Protein AF-A0A955AGE6-F1 (afdb_monomer_lite)

pLDDT: mean 92.18, std 11.05, range [33.81, 98.81]

Sequence (343 aa):
FISPRSPRAIYFNDDTYVGWVQGSSLMEISTNDPKLGAAFYTVRMSPSKPRFQRQLYNCLACHATTMTQGVPGHTVRSVMPKPDGTMDVQRKSYVTDHTSPLSERWGGWFVTGQQGDMDHLGNAFLRGNELATFVQNNRPDLRHELYTDDWLTPHSDIVALMVLEHQTQMQNTFTVANFSVRRRMYESEQATQRQDAVSKDELEYAIDQAAKKVVDYMLFVNEAPITSEVKSSTTFETDFTARGPTDSSGRSLRDFNLRDRLFEYPCSYLIYSPAFDSLEPRLRQAIYWQLWRVLAENVKSDEYAHLSSNSRRVILEILQTTKSGLPDYWNEDDNAKEGSQQK

Secondary structure (DSSP, 8-state):
--BTTBPEEEEE-SSEEEEEETT-SEEEEEEEETTTEEEEEEEE-SSSS-EEEEESSTTHHHHSSGGGTTSS----EE--B-TTS-B-TTS--EE--TTS-GGGS-TTS--BBB-TT---STTEEEETTEEEESS-SSBS-STTTS-GGGSS-S--BHHHHHHHHHHHHHHHHHHHHHHHHHHHHHHHHHHHHTT----HHHHHHHHHHHHHHHHHHHTTTTPPPP-S--B-SSSHHHHHHTTS---TTS--TT-B--SSSSBSS-S-GGGGSHHHHTS-HHHHHHHHHHHHHHHHS----GGGTTS-HHHHHHHHHHHHHH-TT--GGGS--GGGGSTTS--

Radius of gyration: 22.27 Å; chains: 1; bounding box: 68×52×60 Å

Structure (mmCIF, N/CA/C/O backbone):
data_AF-A0A955AGE6-F1
#
_entry.id   AF-A0A955AGE6-F1
#
loop_
_atom_site.group_PDB
_atom_site.id
_atom_site.type_symbol
_atom_site.label_atom_id
_atom_site.label_alt_id
_atom_site.label_comp_id
_atom_site.label_asym_id
_atom_site.label_entity_id
_atom_site.label_seq_id
_atom_site.pdbx_PDB_ins_code
_atom_site.Cartn_x
_atom_site.Cartn_y
_atom_site.Cartn_z
_atom_site.occupancy
_atom_site.B_iso_or_equiv
_atom_site.auth_seq_id
_atom_site.auth_comp_id
_atom_site.auth_asym_id
_atom_site.auth_atom_id
_atom_site.pdbx_PDB_model_num
ATOM 1 N N . PHE A 1 1 ? 21.235 12.475 -11.913 1.00 70.88 1 PHE A N 1
ATOM 2 C CA . PHE A 1 1 ? 19.969 12.939 -12.524 1.00 70.88 1 PHE A CA 1
ATOM 3 C C . PHE A 1 1 ? 19.138 11.698 -12.802 1.00 70.88 1 PHE A C 1
ATOM 5 O O . PHE A 1 1 ? 19.726 10.723 -13.251 1.00 70.88 1 PHE A O 1
ATOM 12 N N . ILE A 1 2 ? 17.842 11.695 -12.477 1.00 89.19 2 ILE A N 1
ATOM 13 C CA . ILE A 1 2 ? 16.984 10.519 -12.703 1.00 89.19 2 ILE A CA 1
ATOM 14 C C . ILE A 1 2 ? 16.707 10.414 -14.199 1.00 89.19 2 ILE A C 1
ATOM 16 O O . ILE A 1 2 ? 16.275 11.387 -14.806 1.00 89.19 2 ILE A O 1
ATOM 20 N N . SER A 1 3 ? 16.973 9.255 -14.790 1.00 90.31 3 SER A N 1
ATOM 21 C CA . SER A 1 3 ? 16.717 8.993 -16.209 1.00 90.31 3 SER A CA 1
ATOM 22 C C . SER A 1 3 ? 16.449 7.505 -16.426 1.00 90.31 3 SER A C 1
ATOM 24 O O . SER A 1 3 ? 16.768 6.713 -15.539 1.00 90.31 3 SER A O 1
ATOM 26 N N . PRO A 1 4 ? 15.961 7.084 -17.605 1.00 89.69 4 PRO A N 1
ATOM 27 C CA . PRO A 1 4 ? 15.785 5.667 -17.903 1.00 89.69 4 PRO A CA 1
ATOM 28 C C . PRO A 1 4 ? 17.068 4.850 -17.734 1.00 89.69 4 PRO A C 1
ATOM 30 O O . PRO A 1 4 ? 16.987 3.709 -17.318 1.00 89.69 4 PRO A O 1
ATOM 33 N N . ARG A 1 5 ? 18.248 5.438 -17.989 1.00 89.19 5 ARG A N 1
ATOM 34 C CA . ARG A 1 5 ? 19.559 4.772 -17.836 1.00 89.19 5 ARG A CA 1
ATOM 35 C C . ARG A 1 5 ? 20.101 4.764 -16.407 1.00 89.19 5 ARG A C 1
ATOM 37 O O . ARG A 1 5 ? 21.056 4.055 -16.125 1.00 89.19 5 ARG A O 1
ATOM 44 N N . SER A 1 6 ? 19.540 5.596 -15.537 1.00 91.06 6 SER A N 1
ATOM 45 C CA . SER A 1 6 ? 19.932 5.720 -14.134 1.00 91.06 6 SER A CA 1
ATOM 46 C C . SER A 1 6 ? 18.662 5.934 -13.303 1.00 91.06 6 SER A C 1
ATOM 48 O O . SER A 1 6 ? 18.391 7.054 -12.842 1.00 91.06 6 SER A O 1
ATOM 50 N N . PRO A 1 7 ? 17.794 4.904 -13.227 1.00 93.69 7 PRO A N 1
ATOM 51 C CA . PRO A 1 7 ? 16.527 5.013 -12.524 1.00 93.69 7 PRO A CA 1
ATOM 52 C C . PRO A 1 7 ? 16.741 5.171 -11.019 1.00 93.69 7 PRO A C 1
ATOM 54 O O . PRO A 1 7 ? 17.756 4.761 -10.449 1.00 93.69 7 PRO A O 1
ATOM 57 N N . ARG A 1 8 ? 15.742 5.753 -10.352 1.00 95.00 8 ARG A N 1
ATOM 58 C CA . ARG A 1 8 ? 15.664 5.704 -8.892 1.00 95.00 8 ARG A CA 1
ATOM 59 C C . ARG A 1 8 ? 15.268 4.287 -8.484 1.00 95.00 8 ARG A C 1
ATOM 61 O O . ARG A 1 8 ? 14.219 3.814 -8.906 1.00 95.00 8 ARG A O 1
ATOM 68 N N . ALA A 1 9 ? 16.063 3.653 -7.634 1.00 95.88 9 ALA A N 1
ATOM 69 C CA . ALA A 1 9 ? 15.649 2.443 -6.941 1.00 95.88 9 ALA A CA 1
ATOM 70 C C . ALA A 1 9 ? 14.921 2.782 -5.647 1.00 95.88 9 ALA A C 1
ATOM 72 O O . ALA A 1 9 ? 15.263 3.754 -4.966 1.00 95.88 9 ALA A O 1
ATOM 73 N N . ILE A 1 10 ? 13.928 1.957 -5.332 1.00 97.25 10 ILE A N 1
ATOM 74 C CA . ILE A 1 10 ? 13.160 2.013 -4.096 1.00 97.25 10 ILE A CA 1
ATOM 75 C C . ILE A 1 10 ? 13.247 0.634 -3.452 1.00 97.25 10 ILE A C 1
ATOM 77 O O . ILE A 1 10 ? 12.821 -0.358 -4.035 1.00 97.25 10 ILE A O 1
ATOM 81 N N . TYR A 1 11 ? 13.800 0.591 -2.247 1.00 97.31 11 TYR A N 1
ATOM 82 C CA . TYR A 1 11 ? 13.823 -0.591 -1.391 1.00 97.31 11 TYR A CA 1
ATOM 83 C C . TYR A 1 11 ? 12.892 -0.347 -0.213 1.00 97.31 11 TYR A C 1
ATOM 85 O O . TYR A 1 11 ? 12.830 0.776 0.286 1.00 97.31 11 TYR A O 1
ATOM 93 N N . PHE A 1 12 ? 12.171 -1.365 0.243 1.00 98.00 12 PHE A N 1
ATOM 94 C CA . PHE A 1 12 ? 11.223 -1.187 1.335 1.00 98.00 12 PHE A CA 1
ATOM 95 C C . PHE A 1 12 ? 11.074 -2.438 2.197 1.00 98.00 12 PHE A C 1
ATOM 97 O O . PHE A 1 12 ? 11.284 -3.568 1.750 1.00 98.00 12 PHE A O 1
ATOM 104 N N . ASN A 1 13 ? 10.702 -2.213 3.449 1.00 96.56 13 ASN A N 1
ATOM 105 C CA . ASN A 1 13 ? 10.095 -3.206 4.326 1.00 96.56 13 ASN A CA 1
ATOM 106 C C . ASN A 1 13 ? 8.692 -2.703 4.731 1.00 96.56 13 ASN A C 1
ATOM 108 O O . ASN A 1 13 ? 8.131 -1.837 4.061 1.00 96.56 13 ASN A O 1
ATOM 112 N N . ASP A 1 14 ? 8.127 -3.224 5.820 1.00 96.31 14 ASP A N 1
ATOM 113 C CA . ASP A 1 14 ? 6.748 -2.921 6.220 1.00 96.31 14 ASP A CA 1
ATOM 114 C C . ASP A 1 14 ? 6.500 -1.459 6.629 1.00 96.31 14 ASP A C 1
ATOM 116 O O . ASP A 1 14 ? 5.355 -1.004 6.603 1.00 96.31 14 ASP A O 1
ATOM 120 N N . ASP A 1 15 ? 7.537 -0.717 7.026 1.00 95.88 15 ASP A N 1
ATOM 121 C CA . ASP A 1 15 ? 7.394 0.636 7.574 1.00 95.88 15 ASP A CA 1
ATOM 122 C C . ASP A 1 15 ? 8.420 1.649 7.061 1.00 95.88 15 ASP A C 1
ATOM 124 O O . ASP A 1 15 ? 8.229 2.843 7.270 1.00 95.88 15 ASP A O 1
ATOM 128 N N . THR A 1 16 ? 9.468 1.214 6.372 1.00 97.62 16 THR A N 1
ATOM 129 C CA . THR A 1 16 ? 10.610 2.029 5.968 1.00 97.62 16 THR A CA 1
ATOM 130 C C . THR A 1 16 ? 10.896 1.838 4.487 1.00 97.62 16 THR A C 1
ATOM 132 O O . THR A 1 16 ? 10.951 0.721 3.973 1.00 97.62 16 THR A O 1
ATOM 135 N N . TYR A 1 17 ? 11.139 2.952 3.806 1.00 98.31 17 TYR A N 1
ATOM 136 C CA . TYR A 1 17 ? 11.396 3.029 2.377 1.00 98.31 17 TYR A CA 1
ATOM 137 C C . TYR A 1 17 ? 12.695 3.789 2.144 1.00 98.31 17 TYR A C 1
ATOM 139 O O . TYR A 1 17 ? 12.932 4.835 2.750 1.00 98.31 17 TYR A O 1
ATOM 147 N N . VAL A 1 18 ? 13.530 3.281 1.245 1.00 97.69 18 VAL A N 1
ATOM 148 C CA . VAL A 1 18 ? 14.824 3.858 0.887 1.00 97.69 18 VAL A CA 1
ATOM 149 C C . VAL A 1 18 ? 14.847 4.112 -0.611 1.00 97.69 18 VAL A C 1
ATOM 151 O O . VAL A 1 18 ? 14.806 3.180 -1.409 1.00 97.69 18 VAL A O 1
ATOM 154 N N . GLY A 1 19 ? 14.926 5.385 -0.984 1.00 96.12 19 GLY A N 1
ATOM 155 C CA . GLY A 1 19 ? 15.081 5.851 -2.354 1.00 96.12 19 GLY A CA 1
ATOM 156 C C . GLY A 1 19 ? 16.525 6.243 -2.643 1.00 96.12 19 GLY A C 1
ATOM 157 O O . GLY A 1 19 ? 17.139 7.011 -1.897 1.00 96.12 19 GLY A O 1
ATOM 158 N N . TRP A 1 20 ? 17.078 5.763 -3.753 1.00 95.06 20 TRP A N 1
ATOM 159 C CA . TRP A 1 20 ? 18.411 6.168 -4.193 1.00 95.06 20 TRP A CA 1
ATOM 160 C C . TRP A 1 20 ? 18.526 6.185 -5.713 1.00 95.06 20 TRP A C 1
ATOM 162 O O . TRP A 1 20 ? 17.927 5.377 -6.414 1.00 95.06 20 TRP A O 1
ATOM 172 N N . VAL A 1 21 ? 19.305 7.134 -6.220 1.00 92.31 21 VAL A N 1
ATOM 173 C CA . VAL A 1 21 ? 19.621 7.270 -7.643 1.00 92.31 21 VAL A CA 1
ATOM 174 C C . VAL A 1 21 ? 21.110 7.035 -7.786 1.00 92.31 21 VAL A C 1
ATOM 176 O O . VAL A 1 21 ? 21.895 7.665 -7.076 1.00 92.31 21 VAL A O 1
ATOM 179 N N . GLN A 1 22 ? 21.498 6.164 -8.707 1.00 88.12 22 GLN A N 1
ATOM 180 C CA . GLN A 1 22 ? 22.899 5.846 -8.956 1.00 88.12 22 GLN A CA 1
ATOM 181 C C . GLN A 1 22 ? 23.730 7.124 -9.187 1.00 88.12 22 GLN A C 1
ATOM 183 O O . GLN A 1 22 ? 23.315 8.076 -9.856 1.00 88.12 22 GLN A O 1
ATOM 188 N N . GLY A 1 23 ? 24.900 7.177 -8.545 1.00 86.50 23 GLY A N 1
ATOM 189 C CA . GLY A 1 23 ? 25.793 8.341 -8.558 1.00 86.50 23 GLY A CA 1
ATOM 190 C C . GLY A 1 23 ? 25.325 9.536 -7.712 1.00 86.50 23 GLY A C 1
ATOM 191 O O . GLY A 1 23 ? 26.046 10.529 -7.611 1.00 86.50 23 GLY A O 1
ATOM 192 N N . SER A 1 24 ? 24.149 9.476 -7.077 1.00 90.25 24 SER A N 1
ATOM 193 C CA . SER A 1 24 ? 23.693 10.512 -6.145 1.00 90.25 24 SER A CA 1
ATOM 194 C C . SER A 1 24 ? 24.445 10.428 -4.818 1.00 90.25 24 SER A C 1
ATOM 196 O O . SER A 1 24 ? 24.527 9.369 -4.196 1.00 90.25 24 SER A O 1
ATOM 198 N N . SER A 1 25 ? 24.908 11.579 -4.325 1.00 91.06 25 SER A N 1
ATOM 199 C CA . SER A 1 25 ? 25.423 11.735 -2.958 1.00 91.06 25 SER A CA 1
ATOM 200 C C . SER A 1 25 ? 24.316 11.851 -1.904 1.00 91.06 25 SER A C 1
ATOM 202 O O . SER A 1 25 ? 24.612 11.986 -0.716 1.00 91.06 25 SER A O 1
ATOM 204 N N . LEU A 1 26 ? 23.051 11.823 -2.327 1.00 92.69 26 LEU A N 1
ATOM 205 C CA . LEU A 1 26 ? 21.866 11.919 -1.487 1.00 92.69 26 LEU A CA 1
ATOM 206 C C . LEU A 1 26 ? 21.049 10.630 -1.596 1.00 92.69 26 LEU A C 1
ATOM 208 O O . LEU A 1 26 ? 20.683 10.220 -2.699 1.00 92.69 26 LEU A O 1
ATOM 212 N N . MET A 1 27 ? 20.738 10.046 -0.446 1.00 94.56 27 MET A N 1
ATOM 213 C CA . MET A 1 27 ? 19.746 8.988 -0.282 1.00 94.56 27 MET A CA 1
ATOM 214 C C . MET A 1 27 ? 18.525 9.558 0.440 1.00 94.56 27 MET A C 1
ATOM 216 O O . MET A 1 27 ? 18.657 10.397 1.336 1.00 94.56 27 MET A O 1
ATOM 220 N N . GLU A 1 28 ? 17.345 9.115 0.033 1.00 95.56 28 GLU A N 1
ATOM 221 C CA . GLU A 1 28 ? 16.049 9.510 0.577 1.00 95.56 28 GLU A CA 1
ATOM 222 C C . GLU A 1 28 ? 15.519 8.357 1.428 1.00 95.56 28 GLU A C 1
ATOM 224 O O . GLU A 1 28 ? 15.601 7.202 1.022 1.00 95.56 28 GLU A O 1
ATOM 229 N N . ILE A 1 29 ? 15.004 8.653 2.616 1.00 97.19 29 ILE A N 1
ATOM 230 C CA . ILE A 1 29 ? 14.409 7.653 3.502 1.00 97.19 29 ILE A CA 1
ATOM 231 C C . ILE A 1 29 ? 13.051 8.180 3.947 1.00 97.19 29 ILE A C 1
ATOM 233 O O . ILE A 1 29 ? 12.945 9.337 4.357 1.00 97.19 29 ILE A O 1
ATOM 237 N N . SER A 1 30 ? 12.020 7.347 3.897 1.00 97.31 30 SER A N 1
ATOM 238 C CA . SER A 1 30 ? 10.750 7.630 4.559 1.00 97.31 30 SER A CA 1
ATOM 239 C C . SER A 1 30 ? 10.370 6.493 5.489 1.00 97.31 30 SER A C 1
ATOM 241 O O . SER A 1 30 ? 10.685 5.336 5.225 1.00 97.31 30 SER A O 1
ATOM 243 N N . THR A 1 31 ? 9.718 6.828 6.594 1.00 96.94 31 THR A N 1
ATOM 244 C CA . THR A 1 31 ? 9.215 5.856 7.563 1.00 96.94 31 THR A CA 1
ATOM 245 C C . THR A 1 31 ? 7.764 6.161 7.893 1.00 96.94 31 THR A C 1
ATOM 247 O O . THR A 1 31 ? 7.385 7.328 8.001 1.00 96.94 31 THR A O 1
ATOM 250 N N . ASN A 1 32 ? 6.951 5.136 8.099 1.00 96.56 32 ASN A N 1
ATOM 251 C CA . ASN A 1 32 ? 5.594 5.277 8.599 1.00 96.56 32 ASN A CA 1
ATOM 252 C C . ASN A 1 32 ? 5.617 5.450 10.125 1.00 96.56 32 ASN A C 1
ATOM 254 O O . ASN A 1 32 ? 5.698 4.480 10.876 1.00 96.56 32 ASN A O 1
ATOM 258 N N . ASP A 1 33 ? 5.582 6.699 10.583 1.00 95.00 33 ASP A N 1
ATOM 259 C CA . ASP A 1 33 ? 5.569 7.043 12.000 1.00 95.00 33 ASP A CA 1
ATOM 260 C C . ASP A 1 33 ? 4.134 6.961 12.563 1.00 95.00 33 ASP A C 1
ATOM 262 O O . ASP A 1 33 ? 3.223 7.607 12.031 1.00 95.00 33 ASP A O 1
ATOM 266 N N . PRO A 1 34 ? 3.909 6.246 13.681 1.00 90.50 34 PRO A N 1
ATOM 267 C CA . PRO A 1 34 ? 2.560 6.032 14.207 1.00 90.50 34 PRO A CA 1
ATOM 268 C C . PRO A 1 34 ? 1.814 7.303 14.656 1.00 90.50 34 PRO A C 1
ATOM 270 O O . PRO A 1 34 ? 0.590 7.293 14.803 1.00 90.50 34 PRO A O 1
ATOM 273 N N . LYS A 1 35 ? 2.525 8.410 14.904 1.00 89.88 35 LYS A N 1
ATOM 274 C CA . LYS A 1 35 ? 1.946 9.684 15.364 1.00 89.88 35 LYS A CA 1
ATOM 275 C C . LYS A 1 35 ? 1.913 10.757 14.288 1.00 89.88 35 LYS A C 1
ATOM 277 O O . LYS A 1 35 ? 1.074 11.657 14.392 1.00 89.88 35 LYS A O 1
ATOM 282 N N . LEU A 1 36 ? 2.843 10.710 13.337 1.00 92.88 36 LEU A N 1
ATOM 283 C CA . LEU A 1 36 ? 3.076 11.759 12.344 1.00 92.88 36 LEU A CA 1
ATOM 284 C C . LEU A 1 36 ? 2.622 11.375 10.930 1.00 92.88 36 LEU A C 1
ATOM 286 O O . LEU A 1 36 ? 2.568 12.260 10.076 1.00 92.88 36 LEU A O 1
ATOM 290 N N . GLY A 1 37 ? 2.304 10.102 10.682 1.00 95.06 37 GLY A N 1
ATOM 291 C CA . GLY A 1 37 ? 2.159 9.573 9.328 1.00 95.06 37 GLY A CA 1
ATOM 292 C C . GLY A 1 37 ? 3.530 9.362 8.691 1.00 95.06 37 GLY A C 1
ATOM 293 O O . GLY A 1 37 ? 4.478 8.959 9.362 1.00 95.06 37 GLY A O 1
ATOM 294 N N . ALA A 1 38 ? 3.686 9.669 7.406 1.00 96.62 38 ALA A N 1
ATOM 295 C CA . ALA A 1 38 ? 4.994 9.561 6.764 1.00 96.62 38 ALA A CA 1
ATOM 296 C C . ALA A 1 38 ? 5.991 10.606 7.311 1.00 96.62 38 ALA A C 1
ATOM 298 O O . ALA A 1 38 ? 5.778 11.820 7.220 1.00 96.62 38 ALA A O 1
ATOM 299 N N . ALA A 1 39 ? 7.119 10.134 7.842 1.00 96.69 39 ALA A N 1
ATOM 300 C CA . ALA A 1 39 ? 8.259 10.942 8.258 1.00 96.69 39 ALA A CA 1
ATOM 301 C C . ALA A 1 39 ? 9.405 10.795 7.250 1.00 96.69 39 ALA A C 1
ATOM 303 O O . ALA A 1 39 ? 9.766 9.688 6.865 1.00 96.69 39 ALA A O 1
ATOM 304 N N . PHE A 1 40 ? 9.994 11.918 6.835 1.00 97.25 40 PHE A N 1
ATOM 305 C CA . PHE A 1 40 ? 10.990 11.951 5.764 1.00 97.25 40 PHE A CA 1
ATOM 306 C C . PHE A 1 40 ? 12.370 12.339 6.275 1.00 97.25 40 PHE A C 1
ATOM 308 O O . PHE A 1 40 ? 12.530 13.242 7.103 1.00 97.25 40 PHE A O 1
ATOM 315 N N . TYR A 1 41 ? 13.382 11.692 5.718 1.00 96.69 41 TYR A N 1
ATOM 316 C CA . TYR A 1 41 ? 14.779 11.863 6.057 1.00 96.69 41 TYR A CA 1
ATOM 317 C C . TYR A 1 41 ? 15.633 11.822 4.794 1.00 96.69 41 TYR A C 1
ATOM 319 O O . TYR A 1 41 ? 15.266 11.266 3.762 1.00 96.69 41 TYR A O 1
ATOM 327 N N . THR A 1 42 ? 16.814 12.415 4.883 1.00 96.12 42 THR A N 1
ATOM 328 C CA . THR A 1 42 ? 17.838 12.315 3.847 1.00 96.12 42 THR A CA 1
ATOM 329 C C . THR A 1 42 ? 19.167 11.946 4.465 1.00 96.12 42 THR A C 1
ATOM 331 O O . THR A 1 42 ? 19.508 12.462 5.534 1.00 96.12 42 THR A O 1
ATOM 334 N N . VAL A 1 43 ? 19.956 11.160 3.743 1.00 95.44 43 VAL A N 1
ATOM 335 C CA . VAL A 1 43 ? 21.347 10.867 4.082 1.00 95.44 43 VAL A CA 1
ATOM 336 C C . VAL A 1 43 ? 22.243 11.459 3.008 1.00 95.44 43 VAL A C 1
ATOM 338 O O . VAL A 1 43 ? 22.205 11.042 1.853 1.00 95.44 43 VAL A O 1
ATOM 341 N N . ARG A 1 44 ? 23.056 12.452 3.381 1.00 93.62 44 ARG A N 1
ATOM 342 C CA . ARG A 1 44 ? 24.130 12.954 2.511 1.00 93.62 44 ARG A CA 1
ATOM 343 C C . ARG A 1 44 ? 25.382 12.125 2.755 1.00 93.62 44 ARG A C 1
ATOM 345 O O . ARG A 1 44 ? 25.895 12.150 3.867 1.00 93.62 44 ARG A O 1
ATOM 352 N N . MET A 1 45 ? 25.847 11.407 1.738 1.00 87.75 45 MET A N 1
ATOM 353 C CA . MET A 1 45 ? 26.944 10.430 1.815 1.00 87.75 45 MET A CA 1
ATOM 354 C C . MET A 1 45 ? 28.312 10.995 1.401 1.00 87.75 45 MET A C 1
ATOM 356 O O . MET A 1 45 ? 29.327 10.344 1.608 1.00 87.75 45 MET A O 1
ATOM 360 N N . SER A 1 46 ? 28.346 12.178 0.783 1.00 82.75 46 SER A N 1
ATOM 361 C CA . SER A 1 46 ? 29.559 12.826 0.265 1.00 82.75 46 SER A CA 1
ATOM 362 C C . SER A 1 46 ? 29.437 14.355 0.386 1.00 82.75 46 SER A C 1
ATOM 364 O O . SER A 1 46 ? 28.308 14.867 0.371 1.00 82.75 46 SER A O 1
ATOM 366 N N . PRO A 1 47 ? 30.552 15.107 0.531 1.00 80.19 47 PRO A N 1
ATOM 367 C CA . PRO A 1 47 ? 31.960 14.662 0.530 1.00 80.19 47 PRO A CA 1
ATOM 368 C C . PRO A 1 47 ? 32.499 14.211 1.898 1.00 80.19 47 PRO A C 1
ATOM 370 O O . PRO A 1 47 ? 33.671 13.871 2.017 1.00 80.19 47 PRO A O 1
ATOM 373 N N . SER A 1 48 ? 31.675 14.238 2.944 1.00 78.88 48 SER A N 1
ATOM 374 C CA . SER A 1 48 ? 32.052 13.873 4.313 1.00 78.88 48 SER A CA 1
ATOM 375 C C . SER A 1 48 ? 31.274 12.646 4.803 1.00 78.88 48 SER A C 1
ATOM 377 O O . SER A 1 48 ? 30.559 12.009 4.032 1.00 78.88 48 SER A O 1
ATOM 379 N N . LYS A 1 49 ? 31.430 12.287 6.087 1.00 88.88 49 LYS A N 1
ATOM 380 C CA . LYS A 1 49 ? 30.725 11.149 6.700 1.00 88.88 49 LYS A CA 1
ATOM 381 C C . LYS A 1 49 ? 29.203 11.239 6.470 1.00 88.88 49 LYS A C 1
ATOM 383 O O . LYS A 1 49 ? 28.672 12.353 6.518 1.00 88.88 49 LYS A O 1
ATOM 388 N N . PRO A 1 50 ? 28.503 10.096 6.304 1.00 91.50 50 PRO A N 1
ATOM 389 C CA . PRO A 1 50 ? 27.057 10.072 6.125 1.00 91.50 50 PRO A CA 1
ATOM 390 C C . PRO A 1 50 ? 26.332 10.912 7.180 1.00 91.50 50 PRO A C 1
ATOM 392 O O . PRO A 1 50 ? 26.449 10.654 8.379 1.00 91.50 50 PRO A O 1
ATOM 395 N N . ARG A 1 51 ? 25.593 11.934 6.737 1.00 93.19 51 ARG A N 1
ATOM 396 C CA . ARG A 1 51 ? 24.824 12.819 7.618 1.00 93.19 51 ARG A CA 1
ATOM 397 C C . ARG A 1 51 ? 23.337 12.596 7.425 1.00 93.19 51 ARG A C 1
ATOM 399 O O . ARG A 1 51 ? 22.781 12.966 6.389 1.00 93.19 51 ARG A O 1
ATOM 406 N N . PHE A 1 52 ? 22.716 12.044 8.456 1.00 94.56 52 PHE A N 1
ATOM 407 C CA . PHE A 1 52 ? 21.278 11.839 8.539 1.00 94.56 52 PHE A CA 1
ATOM 408 C C . PHE A 1 52 ? 20.574 13.141 8.939 1.00 94.56 52 PHE A C 1
ATOM 410 O O . PHE A 1 52 ? 21.013 13.837 9.856 1.00 94.56 52 PHE A O 1
ATOM 417 N N . GLN A 1 53 ? 19.495 13.497 8.246 1.00 95.25 53 GLN A N 1
ATOM 418 C CA . GLN A 1 53 ? 18.733 14.714 8.518 1.00 95.25 53 GLN A CA 1
ATOM 419 C C . GLN A 1 53 ? 17.244 14.483 8.281 1.00 95.25 53 GLN A C 1
ATOM 421 O O . GLN A 1 53 ? 16.852 14.084 7.187 1.00 95.25 53 GLN A O 1
ATOM 426 N N . ARG A 1 54 ? 16.415 14.803 9.281 1.00 95.44 54 ARG A N 1
ATOM 427 C CA . ARG A 1 54 ? 14.957 14.841 9.130 1.00 95.44 54 ARG A CA 1
ATOM 428 C C . ARG A 1 54 ? 14.544 16.037 8.276 1.00 95.44 54 ARG A C 1
ATOM 430 O O . ARG A 1 54 ? 14.990 17.160 8.515 1.00 95.44 54 ARG A O 1
ATOM 437 N N . GLN A 1 55 ? 13.679 15.793 7.303 1.00 95.06 55 GLN A N 1
ATOM 438 C CA . GLN A 1 55 ? 13.107 16.805 6.427 1.00 95.06 55 GLN A CA 1
ATOM 439 C C . GLN A 1 55 ? 11.724 17.200 6.946 1.00 95.06 55 GLN A C 1
ATOM 441 O O . GLN A 1 55 ? 10.827 16.368 7.035 1.00 95.06 55 GLN A O 1
ATOM 446 N N . LEU A 1 56 ? 11.558 18.476 7.302 1.00 90.88 56 LEU A N 1
ATOM 447 C CA . LEU A 1 56 ? 10.320 18.984 7.911 1.00 90.88 56 LEU A CA 1
ATOM 448 C C . LEU A 1 56 ? 9.401 19.720 6.928 1.00 90.88 56 LEU A C 1
ATOM 450 O O . LEU A 1 56 ? 8.229 19.892 7.227 1.00 90.88 56 LEU A O 1
ATOM 454 N N . TYR A 1 57 ? 9.920 20.151 5.773 1.00 87.75 57 TYR A N 1
ATOM 455 C CA . TYR A 1 57 ? 9.173 20.997 4.831 1.00 87.75 57 TYR A CA 1
ATOM 456 C C . TYR A 1 57 ? 9.320 20.529 3.381 1.00 87.75 57 TYR A C 1
ATOM 458 O O . TYR A 1 57 ? 8.323 20.259 2.720 1.00 87.75 57 TYR A O 1
ATOM 466 N N . ASN A 1 58 ? 10.558 20.360 2.900 1.00 89.19 58 ASN A N 1
ATOM 467 C CA . ASN A 1 58 ? 10.837 20.081 1.485 1.00 89.19 58 ASN A CA 1
ATOM 468 C C . ASN A 1 58 ? 10.116 18.834 0.954 1.00 89.19 58 ASN A C 1
ATOM 470 O O . ASN A 1 58 ? 9.528 18.880 -0.120 1.00 89.19 58 ASN A O 1
ATOM 474 N N . CYS A 1 59 ? 10.129 17.734 1.710 1.00 92.31 59 CYS A N 1
ATOM 475 C CA . CYS A 1 59 ? 9.442 16.508 1.303 1.00 92.31 59 CYS A CA 1
ATOM 476 C C . CYS A 1 59 ? 7.917 16.655 1.399 1.00 92.31 59 CYS A C 1
ATOM 478 O O . CYS A 1 59 ? 7.196 16.203 0.512 1.00 92.31 59 CYS A O 1
ATOM 480 N N . LEU A 1 60 ? 7.415 17.348 2.427 1.00 92.44 60 LEU A N 1
ATOM 481 C CA . LEU A 1 60 ? 5.977 17.537 2.632 1.00 92.44 60 LEU A CA 1
ATOM 482 C C . LEU A 1 60 ? 5.321 18.389 1.540 1.00 92.44 60 LEU A C 1
ATOM 484 O O . LEU A 1 60 ? 4.136 18.210 1.287 1.00 92.44 60 LEU A O 1
ATOM 488 N N . ALA A 1 61 ? 6.080 19.231 0.832 1.00 91.38 61 ALA A N 1
ATOM 489 C CA . ALA A 1 61 ? 5.564 19.978 -0.317 1.00 91.38 61 ALA A CA 1
ATOM 490 C C . ALA A 1 61 ? 4.932 19.069 -1.392 1.00 91.38 61 ALA A C 1
ATOM 492 O O . ALA A 1 61 ? 3.976 19.473 -2.049 1.00 91.38 61 ALA A O 1
ATOM 493 N N . CYS A 1 62 ? 5.429 17.835 -1.537 1.00 90.56 62 CYS A N 1
ATOM 494 C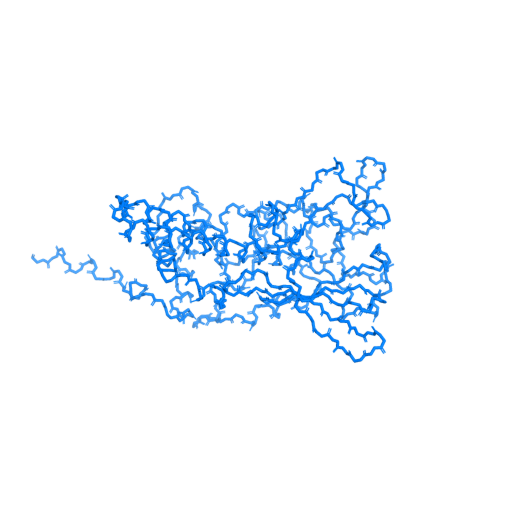 CA . CYS A 1 62 ? 4.878 16.835 -2.457 1.00 90.56 62 CYS A CA 1
ATOM 495 C C . CYS A 1 62 ? 4.154 15.683 -1.737 1.00 90.56 62 CYS A C 1
ATOM 497 O O . CYS A 1 62 ? 3.272 15.058 -2.325 1.00 90.56 62 CYS A O 1
ATOM 499 N N . HIS A 1 63 ? 4.499 15.416 -0.474 1.00 94.88 63 HIS A N 1
ATOM 500 C CA . HIS A 1 63 ? 3.998 14.277 0.307 1.00 94.88 63 HIS A CA 1
ATOM 501 C C . HIS A 1 63 ? 2.897 14.611 1.326 1.00 94.88 63 HIS A C 1
ATOM 503 O O . HIS A 1 63 ? 2.461 13.727 2.055 1.00 94.88 63 HIS A O 1
ATOM 509 N N . ALA A 1 64 ? 2.443 15.861 1.401 1.00 94.44 64 ALA A N 1
ATOM 510 C CA . ALA A 1 64 ? 1.256 16.267 2.155 1.00 94.44 64 ALA A CA 1
ATOM 511 C C . ALA A 1 64 ? 0.282 16.996 1.220 1.00 94.44 64 ALA A C 1
ATOM 513 O O . ALA A 1 64 ? 0.011 18.187 1.362 1.00 94.44 64 ALA A O 1
ATOM 514 N N . THR A 1 65 ? -0.186 16.282 0.196 1.00 93.25 65 THR A N 1
ATOM 515 C CA . THR A 1 65 ? -1.007 16.831 -0.893 1.00 93.25 65 THR A CA 1
ATOM 516 C C . THR A 1 65 ? -2.311 16.049 -1.023 1.00 93.25 65 THR A C 1
ATOM 518 O O . THR A 1 65 ? -2.565 15.100 -0.283 1.00 93.25 65 THR A O 1
ATOM 521 N N . THR A 1 66 ? -3.158 16.404 -1.988 1.00 90.94 66 THR A N 1
ATOM 522 C CA . THR A 1 66 ? -4.364 15.620 -2.298 1.00 90.94 66 THR A CA 1
ATOM 523 C C . THR A 1 66 ? -4.045 14.179 -2.711 1.00 90.94 66 THR A C 1
ATOM 525 O O . THR A 1 66 ? -4.853 13.295 -2.451 1.00 90.94 66 THR A O 1
ATOM 528 N N . MET A 1 67 ? -2.853 13.914 -3.266 1.00 90.31 67 MET A N 1
ATOM 529 C CA . MET A 1 67 ? -2.394 12.559 -3.616 1.00 90.31 67 MET A CA 1
ATOM 530 C C . MET A 1 67 ? -2.194 11.656 -2.392 1.00 90.31 67 MET A C 1
ATOM 532 O O . MET A 1 67 ? -2.191 10.438 -2.522 1.00 90.31 67 MET A O 1
ATOM 536 N N . THR A 1 68 ? -2.028 12.251 -1.211 1.00 93.56 68 THR A N 1
ATOM 537 C CA . THR A 1 68 ? -1.906 11.563 0.079 1.00 93.56 68 THR A CA 1
ATOM 538 C C . THR A 1 68 ? -3.077 11.910 0.994 1.00 93.56 68 THR A C 1
ATOM 540 O O . THR A 1 68 ? -2.938 11.922 2.213 1.00 93.56 68 THR A O 1
ATOM 543 N N . GLN A 1 69 ? -4.238 12.244 0.414 1.00 92.62 69 GLN A N 1
ATOM 544 C CA . GLN A 1 69 ? -5.471 12.561 1.148 1.00 92.62 69 GLN A CA 1
ATOM 545 C C . GLN A 1 69 ? -5.319 13.744 2.132 1.00 92.62 69 GLN A C 1
ATOM 547 O O . GLN A 1 69 ? -6.067 13.872 3.098 1.00 92.62 69 GLN A O 1
ATOM 552 N N . GLY A 1 70 ? -4.349 14.631 1.888 1.00 93.06 70 GLY A N 1
ATOM 553 C CA . GLY A 1 70 ? -4.086 15.815 2.707 1.00 93.06 70 GLY A CA 1
ATOM 554 C C . GLY A 1 70 ? -3.287 15.557 3.987 1.00 93.06 70 GLY A C 1
ATOM 555 O O . GLY A 1 70 ? -3.163 16.469 4.802 1.00 93.06 70 GLY A O 1
ATOM 556 N N . VAL A 1 71 ? -2.726 14.357 4.174 1.00 95.44 71 VAL A N 1
ATOM 557 C CA . VAL A 1 71 ? -1.837 14.034 5.304 1.00 95.44 71 VAL A CA 1
ATOM 558 C C . VAL A 1 71 ? -0.410 13.742 4.827 1.00 95.44 71 VAL A C 1
ATOM 560 O O . VAL A 1 71 ? -0.227 13.411 3.653 1.00 95.44 71 VAL A O 1
ATOM 563 N N . PRO A 1 72 ? 0.615 13.851 5.697 1.00 96.75 72 PRO A N 1
ATOM 564 C CA . PRO A 1 72 ? 1.945 13.323 5.403 1.00 96.75 72 PRO A CA 1
ATOM 565 C C . PRO A 1 72 ? 1.857 11.831 5.064 1.00 96.75 72 PRO A C 1
ATOM 567 O O . PRO A 1 72 ? 1.546 11.016 5.931 1.00 96.75 72 PRO A O 1
ATOM 570 N N . GLY A 1 73 ? 2.109 11.478 3.805 1.00 96.62 73 GLY A N 1
ATOM 571 C CA . GLY A 1 73 ? 1.854 10.134 3.300 1.00 96.62 73 GLY A CA 1
ATOM 572 C C . GLY A 1 73 ? 2.810 9.670 2.208 1.00 96.62 73 GLY A C 1
ATOM 573 O O . GLY A 1 73 ? 3.602 10.430 1.636 1.00 96.62 73 GLY A O 1
ATOM 574 N N . HIS A 1 74 ? 2.717 8.381 1.911 1.00 96.12 74 HIS A N 1
ATOM 575 C CA . HIS A 1 74 ? 3.451 7.736 0.830 1.00 96.12 74 HIS A CA 1
ATOM 576 C C . HIS A 1 74 ? 2.596 7.703 -0.438 1.00 96.12 74 HIS A C 1
ATOM 578 O O . HIS A 1 74 ? 1.370 7.705 -0.378 1.00 96.12 74 HIS A O 1
ATOM 584 N N . THR A 1 75 ? 3.225 7.688 -1.608 1.00 94.44 75 THR A N 1
ATOM 585 C CA . THR A 1 75 ? 2.495 7.586 -2.874 1.00 94.44 75 THR A CA 1
ATOM 586 C C . THR A 1 75 ? 3.279 6.739 -3.859 1.00 94.44 75 THR A C 1
ATOM 588 O O . THR A 1 75 ? 4.485 6.929 -4.029 1.00 94.44 75 THR A O 1
ATOM 591 N N . VAL A 1 76 ? 2.578 5.814 -4.506 1.00 96.75 76 VAL A N 1
ATOM 592 C CA . VAL A 1 76 ? 3.027 5.155 -5.728 1.00 96.75 76 VAL A CA 1
ATOM 593 C C . VAL A 1 76 ? 2.221 5.775 -6.854 1.00 96.75 76 VAL A C 1
ATOM 595 O O . VAL A 1 76 ? 0.990 5.755 -6.840 1.00 96.75 76 VAL A O 1
ATOM 598 N N . ARG A 1 77 ? 2.919 6.415 -7.790 1.00 95.19 77 ARG A N 1
ATOM 599 C CA . ARG A 1 77 ? 2.283 7.133 -8.889 1.00 95.19 77 ARG A CA 1
ATOM 600 C C . ARG A 1 77 ? 2.649 6.483 -10.209 1.00 95.19 77 ARG A C 1
ATOM 602 O O . ARG A 1 77 ? 3.830 6.323 -10.511 1.00 95.19 77 ARG A O 1
ATOM 609 N N . SER A 1 78 ? 1.629 6.174 -10.994 1.00 96.62 78 SER A N 1
ATOM 610 C CA . SER A 1 78 ? 1.731 5.727 -12.376 1.00 96.62 78 SER A CA 1
ATOM 611 C C . SER A 1 78 ? 1.497 6.921 -13.298 1.00 96.62 78 SER A C 1
ATOM 613 O O . SER A 1 78 ? 0.488 7.627 -13.199 1.00 96.62 78 SER A O 1
ATOM 615 N N . VAL A 1 79 ? 2.472 7.218 -14.150 1.00 94.75 79 VAL A N 1
ATOM 616 C CA . VAL A 1 79 ? 2.508 8.414 -14.999 1.00 94.75 79 VAL A CA 1
ATOM 617 C C . VAL A 1 79 ? 2.716 8.048 -16.463 1.00 94.75 79 VAL A C 1
ATOM 619 O O . VAL A 1 79 ? 3.004 6.908 -16.795 1.00 94.75 79 VAL A O 1
ATOM 622 N N . MET A 1 80 ? 2.629 9.035 -17.352 1.00 93.31 80 MET A N 1
ATOM 623 C CA . MET A 1 80 ? 2.999 8.873 -18.758 1.00 93.31 80 MET A CA 1
ATOM 624 C C . MET A 1 80 ? 4.403 9.461 -18.976 1.00 93.31 80 MET A C 1
ATOM 626 O O . MET A 1 80 ? 4.526 10.683 -19.137 1.00 93.31 80 MET A O 1
ATOM 630 N N . PRO A 1 81 ? 5.479 8.652 -18.906 1.00 93.38 81 PRO A N 1
ATOM 631 C CA . PRO A 1 81 ? 6.837 9.164 -19.019 1.00 93.38 81 PRO A CA 1
ATOM 632 C C . PRO A 1 81 ? 7.205 9.435 -20.485 1.00 93.38 81 PRO A C 1
ATOM 634 O O . PRO A 1 81 ? 6.873 8.673 -21.393 1.00 93.38 81 PRO A O 1
ATOM 637 N N . LYS A 1 82 ? 7.938 10.517 -20.723 1.00 92.69 82 LYS A N 1
ATOM 638 C CA . LYS A 1 82 ? 8.615 10.813 -21.989 1.00 92.69 82 LYS A CA 1
ATOM 639 C C . LYS A 1 82 ? 9.894 9.970 -22.110 1.00 92.69 82 LYS A C 1
ATOM 641 O O . LYS A 1 82 ? 10.377 9.464 -21.097 1.00 92.69 82 LYS A O 1
ATOM 646 N N . PRO A 1 83 ? 10.494 9.846 -23.309 1.00 91.12 83 PRO A N 1
ATOM 647 C CA . PRO A 1 83 ? 11.702 9.035 -23.510 1.00 91.12 83 PRO A CA 1
ATOM 648 C C . PRO A 1 83 ? 12.921 9.442 -22.666 1.00 91.12 83 PRO A C 1
ATOM 650 O O . PRO A 1 83 ? 13.846 8.651 -22.517 1.00 91.12 83 PRO A O 1
ATOM 653 N N . ASP A 1 84 ? 12.947 10.660 -22.121 1.00 90.38 84 ASP A N 1
ATOM 654 C CA . ASP A 1 84 ? 13.992 11.141 -21.208 1.00 90.38 84 ASP A CA 1
ATOM 655 C C . ASP A 1 84 ? 13.717 10.808 -19.726 1.00 90.38 84 ASP A C 1
ATOM 657 O O . ASP A 1 84 ? 14.532 11.126 -18.859 1.00 90.38 84 ASP A O 1
ATOM 661 N N . GLY A 1 85 ? 12.592 10.148 -19.428 1.00 89.06 85 GLY A N 1
ATOM 662 C CA . GLY A 1 85 ? 12.130 9.807 -18.081 1.00 89.06 85 GLY A CA 1
ATOM 663 C C . GLY A 1 85 ? 11.341 10.916 -17.383 1.00 89.06 85 GLY A C 1
ATOM 664 O O . GLY A 1 85 ? 10.860 10.705 -16.270 1.00 89.06 85 GLY A O 1
ATOM 665 N N . THR A 1 86 ? 11.177 12.089 -18.002 1.00 91.25 86 THR A N 1
ATOM 666 C CA . THR A 1 86 ? 10.333 13.152 -17.444 1.00 91.25 86 THR A CA 1
ATOM 667 C C . THR A 1 86 ? 8.856 12.828 -17.627 1.00 91.25 86 THR A C 1
ATOM 669 O O . THR A 1 86 ? 8.457 12.129 -18.553 1.00 91.25 86 THR A O 1
ATOM 672 N N . MET A 1 87 ? 8.008 13.336 -16.739 1.00 90.69 87 MET A N 1
ATOM 673 C CA . MET A 1 87 ? 6.565 13.134 -16.841 1.00 90.69 87 MET A CA 1
ATOM 674 C C . MET A 1 87 ? 5.933 14.130 -17.819 1.00 90.69 87 MET A C 1
ATOM 676 O O . MET A 1 87 ? 6.235 15.326 -17.786 1.00 90.69 87 MET A O 1
ATOM 680 N N . ASP A 1 88 ? 4.982 13.668 -18.631 1.00 88.94 88 ASP A N 1
ATOM 681 C CA . ASP A 1 88 ? 4.048 14.561 -19.315 1.00 88.94 88 ASP A CA 1
ATOM 682 C C . ASP A 1 88 ? 2.945 15.038 -18.353 1.00 88.94 88 ASP A C 1
ATOM 684 O O . ASP A 1 88 ? 1.993 14.318 -18.055 1.00 88.94 88 ASP A O 1
ATOM 688 N N . VAL A 1 89 ? 3.089 16.268 -17.850 1.00 87.50 89 VAL A N 1
ATOM 689 C CA . VAL A 1 89 ? 2.172 16.883 -16.872 1.00 87.50 89 VAL A CA 1
ATOM 690 C C . VAL A 1 89 ? 0.758 17.126 -17.410 1.00 87.50 89 VAL A C 1
ATOM 692 O O . VAL A 1 89 ? -0.146 17.353 -16.612 1.00 87.50 89 VAL A O 1
ATOM 695 N N . GLN A 1 90 ? 0.557 17.107 -18.733 1.00 88.69 90 GLN A N 1
ATOM 696 C CA . GLN A 1 90 ? -0.760 17.316 -19.349 1.00 88.69 90 GLN A CA 1
ATOM 697 C C . GLN A 1 90 ? -1.566 16.021 -19.478 1.00 88.69 90 GLN A C 1
ATOM 699 O O . GLN A 1 90 ? -2.752 16.063 -19.804 1.00 88.69 90 GLN A O 1
ATOM 704 N N . ARG A 1 91 ? -0.942 14.864 -19.233 1.00 88.25 91 ARG A N 1
ATOM 705 C CA . ARG A 1 91 ? -1.601 13.561 -19.319 1.00 88.25 91 ARG A CA 1
ATOM 706 C C . ARG A 1 91 ? -2.092 13.079 -17.965 1.00 88.25 91 ARG A C 1
ATOM 708 O O . ARG A 1 91 ? -1.589 13.465 -16.911 1.00 88.25 91 ARG A O 1
ATOM 715 N N . LYS A 1 92 ? -3.082 12.185 -18.020 1.00 87.69 92 LYS A N 1
ATOM 716 C CA . LYS A 1 92 ? -3.613 11.507 -16.838 1.00 87.69 92 LYS A CA 1
ATOM 717 C C . LYS A 1 92 ? -2.490 10.737 -16.138 1.00 87.69 92 LYS A C 1
ATOM 719 O O . LYS A 1 92 ? -1.671 10.081 -16.779 1.00 87.69 92 LYS A O 1
ATOM 724 N N . SER A 1 93 ? -2.486 10.824 -14.817 1.00 92.50 93 SER A N 1
ATOM 725 C CA . SER A 1 93 ? -1.656 10.017 -13.928 1.00 92.50 93 SER A CA 1
ATOM 726 C C . SER A 1 93 ? -2.530 9.418 -12.840 1.00 92.50 93 SER A C 1
ATOM 728 O O . SER A 1 93 ? -3.542 10.022 -12.482 1.00 92.50 93 SER A O 1
ATOM 730 N N . TYR A 1 94 ? -2.084 8.316 -12.263 1.00 95.62 94 TYR A N 1
ATOM 731 C CA . TYR A 1 94 ? -2.814 7.551 -11.263 1.00 95.62 94 TYR A CA 1
ATOM 732 C C . TYR A 1 94 ? -2.001 7.491 -9.976 1.00 95.62 94 TYR A C 1
ATOM 734 O O . TYR A 1 94 ? -0.785 7.305 -10.027 1.00 95.62 94 TYR A O 1
ATOM 742 N N . VAL A 1 95 ? -2.657 7.660 -8.832 1.00 96.19 95 VAL A N 1
ATOM 743 C CA . VAL A 1 95 ? -2.116 7.192 -7.551 1.00 96.19 95 VAL A CA 1
ATOM 744 C C . VAL A 1 95 ? -2.644 5.777 -7.395 1.00 96.19 95 VAL A C 1
ATOM 746 O O . VAL A 1 95 ? -3.858 5.605 -7.346 1.00 96.19 95 VAL A O 1
ATOM 749 N N . THR A 1 96 ? -1.755 4.790 -7.429 1.00 97.31 96 THR A N 1
ATOM 750 C CA . THR A 1 96 ? -2.142 3.385 -7.568 1.00 97.31 96 THR A CA 1
ATOM 751 C C . THR A 1 96 ? -2.172 2.667 -6.227 1.00 97.31 96 THR A C 1
ATOM 753 O O . THR A 1 96 ? -1.389 2.961 -5.320 1.00 97.31 96 THR A O 1
ATOM 756 N N . ASP A 1 97 ? -3.112 1.734 -6.114 1.00 97.69 97 ASP A N 1
ATOM 757 C CA . ASP A 1 97 ? -3.341 0.865 -4.959 1.00 97.69 97 ASP A CA 1
ATOM 758 C C . ASP A 1 97 ? -3.972 -0.464 -5.402 1.00 97.69 97 ASP A C 1
ATOM 760 O O . ASP A 1 97 ? -4.025 -0.748 -6.601 1.00 97.69 97 ASP A O 1
ATOM 764 N N . HIS A 1 98 ? -4.468 -1.284 -4.466 1.00 98.31 98 HIS A N 1
ATOM 765 C CA . HIS A 1 98 ? -5.095 -2.561 -4.828 1.00 98.31 98 HIS A CA 1
ATOM 766 C C . HIS A 1 98 ? -6.374 -2.410 -5.677 1.00 98.31 98 HIS A C 1
ATOM 768 O O . HIS A 1 98 ? -6.736 -3.361 -6.362 1.00 98.31 98 HIS A O 1
ATOM 774 N N . THR A 1 99 ? -7.045 -1.251 -5.674 1.00 98.25 99 THR A N 1
ATOM 775 C CA . THR A 1 99 ? -8.291 -1.003 -6.431 1.00 98.25 99 THR A CA 1
ATOM 776 C C . THR A 1 99 ? -8.029 -0.615 -7.883 1.00 98.25 99 THR A C 1
ATOM 778 O O . THR A 1 99 ? -8.918 -0.678 -8.730 1.00 98.25 99 THR A O 1
ATOM 781 N N . SER A 1 100 ? -6.795 -0.217 -8.199 1.00 98.25 100 SER A N 1
ATOM 782 C CA . SER A 1 100 ? -6.411 0.170 -9.557 1.00 98.25 100 SER A CA 1
ATOM 783 C C . SER A 1 100 ? -6.251 -1.077 -10.435 1.00 98.25 100 SER A C 1
ATOM 785 O O . SER A 1 100 ? -5.511 -1.980 -10.045 1.00 98.25 100 SER A O 1
ATOM 787 N N . PRO A 1 101 ? -6.851 -1.177 -11.630 1.00 97.50 101 PRO A N 1
ATOM 788 C CA . PRO A 1 101 ? -6.544 -2.279 -12.543 1.00 97.50 101 PRO A CA 1
ATOM 789 C C . PRO A 1 101 ? -5.082 -2.211 -13.003 1.00 97.50 101 PRO A C 1
ATOM 791 O O . PRO A 1 101 ? -4.516 -1.121 -13.106 1.00 97.50 101 PRO A O 1
ATOM 794 N N . LEU A 1 102 ? -4.461 -3.358 -13.316 1.00 96.94 102 LEU A N 1
ATOM 795 C CA . LEU A 1 102 ? -3.054 -3.412 -13.756 1.00 96.94 102 LEU A CA 1
ATOM 796 C C . LEU A 1 102 ? -2.776 -2.492 -14.957 1.00 96.94 102 LEU A C 1
ATOM 798 O O . LEU A 1 102 ? -1.721 -1.861 -15.008 1.00 96.94 102 LEU A O 1
ATOM 802 N N . SER A 1 103 ? -3.761 -2.307 -15.841 1.00 95.81 103 SER A N 1
ATOM 803 C CA . SER A 1 103 ? -3.691 -1.418 -17.009 1.00 95.81 103 SER A CA 1
ATOM 804 C C . SER A 1 103 ? -3.483 0.062 -16.669 1.00 95.81 103 SER A C 1
ATOM 806 O O . SER A 1 103 ? -3.157 0.850 -17.552 1.00 95.81 103 SER A O 1
ATOM 808 N N . GLU A 1 104 ? -3.678 0.467 -15.413 1.00 96.31 104 GLU A N 1
ATOM 809 C CA . GLU A 1 104 ? -3.408 1.824 -14.926 1.00 96.31 104 GLU A CA 1
ATOM 810 C C . GLU A 1 104 ? -2.091 1.923 -14.137 1.00 96.31 104 GLU A C 1
ATOM 812 O O . GLU A 1 104 ? -1.671 3.025 -13.771 1.00 96.31 104 GLU A O 1
ATOM 817 N N . ARG A 1 105 ? -1.398 0.804 -13.887 1.00 97.50 105 ARG A N 1
ATOM 818 C CA . ARG A 1 105 ? -0.254 0.734 -12.968 1.00 97.50 105 ARG A CA 1
ATOM 819 C C . ARG A 1 105 ? 1.110 0.882 -13.643 1.00 97.50 105 ARG A C 1
ATOM 821 O O . ARG A 1 105 ? 1.302 0.559 -14.813 1.00 97.50 105 ARG A O 1
ATOM 828 N N . TRP A 1 106 ? 2.061 1.372 -12.846 1.00 97.12 106 TRP A N 1
ATOM 829 C CA . TRP A 1 106 ? 3.514 1.385 -13.088 1.00 97.12 106 TRP A CA 1
ATOM 830 C C . TRP A 1 106 ? 4.049 2.227 -14.248 1.00 97.12 106 TRP A C 1
ATOM 832 O O . TRP A 1 106 ? 5.224 2.125 -14.585 1.00 97.12 106 TRP A O 1
ATOM 842 N N . GLY A 1 107 ? 3.268 3.132 -14.824 1.00 95.62 107 GLY A N 1
ATOM 843 C CA . GLY A 1 107 ? 3.793 4.079 -15.802 1.00 95.62 107 GLY A CA 1
ATOM 844 C C . GLY A 1 107 ? 4.920 4.930 -15.204 1.00 95.62 107 GLY A C 1
ATOM 845 O O . GLY A 1 107 ? 4.758 5.522 -14.137 1.00 95.62 107 GLY A O 1
ATOM 846 N N . GLY A 1 108 ? 6.086 4.965 -15.856 1.00 94.50 108 GLY A N 1
ATOM 847 C CA . GLY A 1 108 ? 7.304 5.584 -15.303 1.00 94.50 108 GLY A CA 1
ATOM 848 C C . GLY A 1 108 ? 8.156 4.668 -14.419 1.00 94.50 108 GLY A C 1
ATOM 849 O O . GLY A 1 108 ? 9.179 5.119 -13.905 1.00 94.50 108 GLY A O 1
ATOM 850 N N . TRP A 1 109 ? 7.774 3.400 -14.272 1.00 96.19 109 TRP A N 1
ATOM 851 C CA . TRP A 1 109 ? 8.521 2.376 -13.549 1.00 96.19 109 TRP A CA 1
ATOM 852 C C . TRP A 1 109 ? 9.017 1.297 -14.510 1.00 96.19 109 TRP A C 1
ATOM 854 O O . TRP A 1 109 ? 8.385 0.997 -15.529 1.00 96.19 109 TRP A O 1
ATOM 864 N N . PHE A 1 110 ? 10.143 0.686 -14.157 1.00 96.38 110 PHE A N 1
ATOM 865 C CA . PHE A 1 110 ? 10.502 -0.615 -14.704 1.00 96.38 110 PHE A CA 1
ATOM 866 C C . PHE A 1 110 ? 9.746 -1.707 -13.945 1.00 96.38 110 PHE A C 1
ATOM 868 O O . PHE A 1 110 ? 9.516 -1.570 -12.743 1.00 96.38 110 PHE A O 1
ATOM 875 N N . VAL A 1 111 ? 9.367 -2.777 -14.638 1.00 97.56 111 VAL A N 1
ATOM 876 C CA . VAL A 1 111 ? 8.620 -3.908 -14.070 1.00 97.56 111 VAL A CA 1
ATOM 877 C C . VAL A 1 111 ? 9.238 -5.215 -14.560 1.00 97.56 111 VAL A C 1
ATOM 879 O O . VAL A 1 111 ? 9.426 -5.411 -15.764 1.00 97.56 111 VAL A O 1
ATOM 882 N N . THR A 1 112 ? 9.559 -6.107 -13.628 1.00 97.88 112 THR A N 1
ATOM 883 C CA . THR A 1 112 ? 10.044 -7.472 -13.873 1.00 97.88 112 THR A CA 1
ATOM 884 C C . THR A 1 112 ? 9.106 -8.483 -13.221 1.00 97.88 112 THR A C 1
ATOM 886 O O . THR A 1 112 ? 8.430 -8.171 -12.245 1.00 97.88 112 THR A O 1
ATOM 889 N N . GLY A 1 113 ? 9.060 -9.701 -13.749 1.00 97.12 113 GLY A N 1
ATOM 890 C CA . GLY A 1 113 ? 8.097 -10.736 -13.376 1.00 97.12 113 GLY A CA 1
ATOM 891 C C . GLY A 1 113 ? 7.192 -11.101 -14.546 1.00 97.12 113 GLY A C 1
ATOM 892 O O . GLY A 1 113 ? 7.454 -10.722 -15.692 1.00 97.12 113 GLY A O 1
ATOM 893 N N . GLN A 1 114 ? 6.143 -11.864 -14.255 1.00 96.88 114 GLN A N 1
ATOM 894 C CA . GLN A 1 114 ? 5.131 -12.263 -15.233 1.00 96.88 114 GLN A CA 1
ATOM 895 C C . GLN A 1 114 ? 3.752 -11.800 -14.779 1.00 96.88 114 GLN A C 1
ATOM 897 O O . GLN A 1 114 ? 3.434 -11.875 -13.596 1.00 96.88 114 GLN A O 1
ATOM 902 N N . GLN A 1 115 ? 2.942 -11.359 -15.732 1.00 95.25 115 GLN A N 1
ATOM 903 C CA . GLN A 1 115 ? 1.552 -10.947 -15.541 1.00 95.25 115 GLN A CA 1
ATOM 904 C C . GLN A 1 115 ? 0.603 -11.590 -16.571 1.00 95.25 115 GLN A C 1
ATOM 906 O O . GLN A 1 115 ? -0.553 -11.190 -16.693 1.00 95.25 115 GLN A O 1
ATOM 911 N N . GLY A 1 116 ? 1.098 -12.564 -17.342 1.00 94.25 116 GLY A N 1
ATOM 912 C CA . GLY A 1 116 ? 0.342 -13.220 -18.405 1.00 94.25 116 GLY A CA 1
ATOM 913 C C . GLY A 1 116 ? -0.086 -12.231 -19.488 1.00 94.25 116 GLY A C 1
ATOM 914 O O . GLY A 1 116 ? 0.737 -11.444 -19.966 1.00 94.25 116 GLY A O 1
ATOM 915 N N . ASP A 1 117 ? -1.370 -12.270 -19.840 1.00 93.31 117 ASP A N 1
ATOM 916 C CA . ASP A 1 117 ? -1.964 -11.455 -20.907 1.00 93.31 117 ASP A CA 1
ATOM 917 C C . ASP A 1 117 ? -2.452 -10.079 -20.421 1.00 93.31 117 ASP A C 1
ATOM 919 O O . ASP A 1 117 ? -3.005 -9.303 -21.198 1.00 93.31 117 ASP A O 1
ATOM 923 N N . MET A 1 118 ? -2.272 -9.758 -19.135 1.00 95.94 118 MET A N 1
ATOM 924 C CA . MET A 1 118 ? -2.680 -8.466 -18.589 1.00 95.94 118 MET A CA 1
ATOM 925 C C . MET A 1 118 ? -1.736 -7.345 -19.034 1.00 95.94 118 MET A C 1
ATOM 927 O O . MET A 1 118 ? -0.508 -7.466 -18.967 1.00 95.94 118 MET A O 1
ATOM 931 N N . ASP A 1 119 ? -2.324 -6.213 -19.409 1.00 94.00 119 ASP A N 1
ATOM 932 C CA . ASP A 1 119 ? -1.589 -4.995 -19.730 1.00 94.00 119 ASP A CA 1
ATOM 933 C C . ASP A 1 119 ? -1.255 -4.177 -18.477 1.00 94.00 119 ASP A C 1
ATOM 935 O O . ASP A 1 119 ? -2.003 -4.157 -17.499 1.00 94.00 119 ASP A O 1
ATOM 939 N N . HIS A 1 120 ? -0.147 -3.438 -18.541 1.00 95.75 120 HIS A N 1
ATOM 940 C CA . HIS A 1 120 ? 0.233 -2.409 -17.574 1.00 95.75 120 HIS A CA 1
ATOM 941 C C . HIS A 1 120 ? 1.018 -1.281 -18.257 1.00 95.75 120 HIS A C 1
ATOM 943 O O . HIS A 1 120 ? 1.549 -1.458 -19.354 1.00 95.75 120 HIS A O 1
ATOM 949 N N . LEU A 1 121 ? 1.168 -0.131 -17.596 1.00 95.62 121 LEU A N 1
ATOM 950 C CA . LEU A 1 121 ? 1.869 1.041 -18.151 1.00 95.62 121 LEU A CA 1
ATOM 951 C C . LEU A 1 121 ? 3.382 1.040 -17.882 1.00 95.62 121 LEU A C 1
ATOM 953 O O . LEU A 1 121 ? 4.105 1.883 -18.416 1.00 95.62 121 LEU A O 1
ATOM 957 N N . GLY A 1 122 ? 3.865 0.111 -17.052 1.00 95.69 122 GLY A N 1
ATOM 958 C CA . GLY A 1 122 ? 5.293 -0.108 -16.823 1.00 95.69 122 GLY A CA 1
ATOM 959 C C . GLY A 1 122 ? 6.070 -0.383 -18.101 1.00 95.69 122 GLY A C 1
ATOM 960 O O . GLY A 1 122 ? 5.498 -0.769 -19.120 1.00 95.69 122 GLY A O 1
ATOM 961 N N . ASN A 1 123 ? 7.390 -0.190 -18.040 1.00 95.06 123 ASN A N 1
ATOM 962 C CA . ASN A 1 123 ? 8.311 -0.504 -19.135 1.00 95.06 123 ASN A CA 1
ATOM 963 C C . ASN A 1 123 ? 8.076 0.273 -20.450 1.00 95.06 123 ASN A C 1
ATOM 965 O O . ASN A 1 123 ? 8.681 -0.058 -21.471 1.00 95.06 123 ASN A O 1
ATOM 969 N N . ALA A 1 124 ? 7.229 1.305 -20.455 1.00 93.44 124 ALA A N 1
ATOM 970 C CA . ALA A 1 124 ? 6.840 2.047 -21.652 1.00 93.44 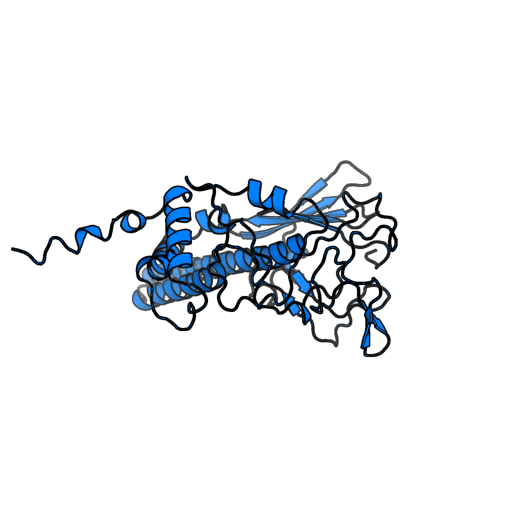124 ALA A CA 1
ATOM 971 C C . ALA A 1 124 ? 7.162 3.546 -21.555 1.00 93.44 124 ALA A C 1
ATOM 973 O O . ALA A 1 124 ? 7.191 4.127 -20.470 1.00 93.44 124 ALA A O 1
ATOM 974 N N . PHE A 1 125 ? 7.366 4.177 -22.715 1.00 92.12 125 PHE A N 1
ATOM 975 C CA . PHE A 1 125 ? 7.531 5.627 -22.866 1.00 92.12 125 PHE A CA 1
ATOM 976 C C . PHE A 1 125 ? 6.623 6.170 -23.965 1.00 92.12 125 PHE A C 1
ATOM 978 O O . PHE A 1 125 ? 6.319 5.482 -24.938 1.00 92.12 125 PHE A O 1
ATOM 985 N N . LEU A 1 126 ? 6.235 7.437 -23.852 1.00 90.94 126 LEU A N 1
ATOM 986 C CA . LEU A 1 126 ? 5.490 8.130 -24.896 1.00 90.94 126 LEU A CA 1
ATOM 987 C C . LEU A 1 126 ? 6.327 8.264 -26.176 1.00 90.94 126 LEU A C 1
ATOM 989 O O . LEU A 1 126 ? 7.432 8.812 -26.162 1.00 90.94 126 LEU A O 1
ATOM 993 N N . ARG A 1 127 ? 5.760 7.835 -27.305 1.00 85.81 127 ARG A N 1
ATOM 994 C CA . ARG A 1 127 ? 6.210 8.171 -28.661 1.00 85.81 127 ARG A CA 1
ATOM 995 C C . ARG A 1 127 ? 5.081 8.909 -29.369 1.00 85.81 127 ARG A C 1
ATOM 997 O O . ARG A 1 127 ? 4.094 8.317 -29.793 1.00 85.81 127 ARG A O 1
ATOM 1004 N N . GLY A 1 128 ? 5.211 10.231 -29.462 1.00 84.50 128 GLY A N 1
ATOM 1005 C CA . GLY A 1 128 ? 4.098 11.080 -29.880 1.00 84.50 128 GLY A CA 1
ATOM 1006 C C . GLY A 1 128 ? 2.962 10.996 -28.860 1.00 84.50 128 GLY A C 1
ATOM 1007 O O . GLY A 1 128 ? 3.151 11.382 -27.707 1.00 84.50 128 GLY A O 1
ATOM 1008 N N . ASN A 1 129 ? 1.804 10.478 -29.281 1.00 80.06 129 ASN A N 1
ATOM 1009 C CA . ASN A 1 129 ? 0.624 10.365 -28.422 1.00 80.06 129 ASN A CA 1
ATOM 1010 C C . ASN A 1 129 ? 0.381 8.980 -27.816 1.00 80.06 129 ASN A C 1
ATOM 1012 O O . ASN A 1 129 ? -0.504 8.859 -26.964 1.00 80.06 129 ASN A O 1
ATOM 1016 N N . GLU A 1 130 ? 1.161 7.982 -28.222 1.00 82.44 130 GLU A N 1
ATOM 1017 C CA . GLU A 1 130 ? 0.990 6.585 -27.832 1.00 82.44 130 GLU A CA 1
ATOM 1018 C C . GLU A 1 130 ? 2.093 6.149 -26.868 1.00 82.44 130 GLU A C 1
ATOM 1020 O O . GLU A 1 130 ? 3.234 6.614 -26.950 1.00 82.44 130 GLU A O 1
ATOM 1025 N N . LEU A 1 131 ? 1.753 5.250 -25.944 1.00 82.62 131 LEU A N 1
ATOM 1026 C CA . LEU A 1 131 ? 2.748 4.547 -25.144 1.00 82.62 131 LEU A CA 1
ATOM 1027 C C . LEU A 1 131 ? 3.370 3.450 -26.000 1.00 82.62 131 LEU A C 1
ATOM 1029 O O . LEU A 1 131 ? 2.683 2.544 -26.460 1.00 82.62 131 LEU A O 1
ATOM 1033 N N . ALA A 1 132 ? 4.680 3.531 -26.188 1.00 84.50 132 ALA A N 1
ATOM 1034 C CA . ALA A 1 132 ? 5.457 2.484 -26.816 1.00 84.50 132 ALA A CA 1
ATOM 1035 C C . ALA A 1 132 ? 6.218 1.715 -25.739 1.00 84.50 132 ALA A C 1
ATOM 1037 O O . ALA A 1 132 ? 7.024 2.294 -25.002 1.00 84.50 132 ALA A O 1
ATOM 1038 N N . THR A 1 133 ? 5.988 0.405 -25.681 1.00 83.06 133 THR A N 1
ATOM 1039 C CA . THR A 1 133 ? 6.760 -0.521 -24.854 1.00 83.06 133 THR A CA 1
ATOM 1040 C C . THR A 1 133 ? 8.242 -0.394 -25.207 1.00 83.06 133 THR A C 1
ATOM 1042 O O . THR A 1 133 ? 8.655 -0.636 -26.341 1.00 83.06 133 THR A O 1
ATOM 1045 N N . PHE A 1 134 ? 9.039 0.055 -24.242 1.00 78.31 134 PHE A N 1
ATOM 1046 C CA . PHE A 1 134 ? 10.487 0.209 -24.367 1.00 78.31 134 PHE A CA 1
ATOM 1047 C C . PHE A 1 134 ? 11.212 -1.062 -23.936 1.00 78.31 134 PHE A C 1
ATOM 1049 O O . PHE A 1 134 ? 12.210 -1.439 -24.543 1.00 78.31 134 PHE A O 1
ATOM 1056 N N . VAL A 1 135 ? 10.671 -1.732 -22.922 1.00 78.81 135 VAL A N 1
ATOM 1057 C CA . VAL A 1 135 ? 11.168 -2.987 -22.366 1.00 78.81 135 VAL A CA 1
ATOM 1058 C C . VAL A 1 135 ? 10.047 -4.020 -22.483 1.00 78.81 135 VAL A C 1
ATOM 1060 O O . VAL A 1 135 ? 8.925 -3.752 -22.073 1.00 78.81 135 VAL A O 1
ATOM 1063 N N . GLN A 1 136 ? 10.304 -5.187 -23.077 1.00 83.56 136 GLN A N 1
ATOM 1064 C CA . GLN A 1 136 ? 9.267 -6.220 -23.224 1.00 83.56 136 GLN A CA 1
ATOM 1065 C C . GLN A 1 136 ? 8.721 -6.637 -21.846 1.00 83.56 136 GLN A C 1
ATOM 1067 O O . GLN A 1 136 ? 9.518 -6.905 -20.947 1.00 83.56 136 GLN A O 1
ATOM 1072 N N . ASN A 1 137 ? 7.395 -6.707 -21.692 1.00 88.25 137 ASN A N 1
ATOM 1073 C CA . ASN A 1 137 ? 6.739 -7.218 -20.480 1.00 88.25 137 ASN A CA 1
ATOM 1074 C C . ASN A 1 137 ? 6.912 -8.745 -20.347 1.00 88.25 137 ASN A C 1
ATOM 1076 O O . ASN A 1 137 ? 7.377 -9.389 -21.285 1.00 88.25 137 ASN A O 1
ATOM 1080 N N . ASN A 1 138 ? 6.514 -9.337 -19.212 1.00 91.94 138 ASN A N 1
ATOM 1081 C CA . ASN A 1 138 ? 6.763 -10.754 -18.901 1.00 91.94 138 ASN A CA 1
ATOM 1082 C C . ASN A 1 138 ? 8.258 -11.121 -18.991 1.00 91.94 138 ASN A C 1
ATOM 1084 O O . ASN A 1 138 ? 8.668 -11.949 -19.807 1.00 91.94 138 ASN A O 1
ATOM 1088 N N . ARG A 1 139 ? 9.093 -10.477 -18.168 1.00 92.56 139 ARG A N 1
ATOM 1089 C CA . ARG A 1 139 ? 10.560 -10.566 -18.248 1.00 92.56 139 ARG A CA 1
ATOM 1090 C C . ARG A 1 139 ? 11.203 -10.918 -16.904 1.00 92.56 139 ARG A C 1
ATOM 1092 O O . ARG A 1 139 ? 10.693 -10.490 -15.871 1.00 92.56 139 ARG A O 1
ATOM 1099 N N . PRO A 1 140 ? 12.349 -11.617 -16.886 1.00 93.75 140 PRO A N 1
ATOM 1100 C CA . PRO A 1 140 ? 12.988 -12.009 -15.633 1.00 93.75 140 PRO A CA 1
ATOM 1101 C C . PRO A 1 140 ? 13.734 -10.857 -14.944 1.00 93.75 140 PRO A C 1
ATOM 1103 O O . PRO A 1 140 ? 13.701 -10.770 -13.723 1.00 93.75 140 PRO A O 1
ATOM 1106 N N . ASP A 1 141 ? 14.398 -9.966 -15.685 1.00 95.19 141 ASP A N 1
ATOM 1107 C CA . ASP A 1 141 ? 15.247 -8.907 -15.119 1.00 95.19 141 ASP A CA 1
ATOM 1108 C C . ASP A 1 141 ? 15.474 -7.735 -16.100 1.00 95.19 141 ASP A C 1
ATOM 1110 O O . ASP A 1 141 ? 14.927 -7.727 -17.208 1.00 95.19 141 ASP A O 1
ATOM 1114 N N . LEU A 1 142 ? 16.258 -6.735 -15.678 1.00 94.75 142 LEU A N 1
ATOM 1115 C CA . LEU A 1 142 ? 16.605 -5.533 -16.454 1.00 94.75 142 LEU A CA 1
ATOM 1116 C C . LEU A 1 142 ? 18.046 -5.524 -17.004 1.00 94.75 142 LEU A C 1
ATOM 1118 O O . LEU A 1 142 ? 18.510 -4.483 -17.478 1.00 94.75 142 LEU A O 1
ATOM 1122 N N . ARG A 1 143 ? 18.786 -6.642 -16.935 1.00 94.12 143 ARG A N 1
ATOM 1123 C CA . ARG A 1 143 ? 20.226 -6.693 -17.275 1.00 94.12 143 ARG A CA 1
ATOM 1124 C C . ARG A 1 143 ? 20.509 -6.392 -18.748 1.00 94.12 143 ARG A C 1
ATOM 1126 O O . ARG A 1 143 ? 21.620 -6.005 -19.099 1.00 94.12 143 ARG A O 1
ATOM 1133 N N . HIS A 1 144 ? 19.523 -6.597 -19.619 1.00 90.06 144 HIS A N 1
ATOM 1134 C CA . HIS A 1 144 ? 19.648 -6.337 -21.053 1.00 90.06 144 HIS A CA 1
ATOM 1135 C C . HIS A 1 144 ? 19.401 -4.866 -21.422 1.00 90.06 144 HIS A C 1
ATOM 1137 O O . HIS A 1 144 ? 19.820 -4.421 -22.490 1.00 90.06 144 HIS A O 1
ATOM 1143 N N . GLU A 1 145 ? 18.752 -4.102 -20.547 1.00 86.50 145 GLU A N 1
ATOM 1144 C CA . GLU A 1 145 ? 18.354 -2.713 -20.785 1.00 86.50 145 GLU A CA 1
ATOM 1145 C C . GLU A 1 145 ? 19.263 -1.719 -20.069 1.00 86.50 145 GLU A C 1
ATOM 1147 O O . GLU A 1 145 ? 19.460 -0.599 -20.548 1.00 86.50 145 GLU A O 1
ATOM 1152 N N . LEU A 1 146 ? 19.788 -2.118 -18.908 1.00 87.50 146 LEU A N 1
ATOM 1153 C CA . LEU A 1 146 ? 20.523 -1.272 -17.977 1.00 87.50 146 LEU A CA 1
ATOM 1154 C C . LEU A 1 146 ? 21.735 -2.026 -17.427 1.00 87.50 146 LEU A C 1
ATOM 1156 O O . LEU A 1 146 ? 21.701 -3.239 -17.241 1.00 87.50 146 LEU A O 1
ATOM 1160 N N . TYR A 1 147 ? 22.799 -1.294 -17.100 1.00 89.50 147 TYR A N 1
ATOM 1161 C CA . TYR A 1 147 ? 23.915 -1.855 -16.342 1.00 89.50 147 TYR A CA 1
ATOM 1162 C C . TYR A 1 147 ? 23.521 -1.962 -14.867 1.00 89.50 147 TYR A C 1
ATOM 1164 O O . TYR A 1 147 ? 23.594 -0.981 -14.140 1.00 89.50 147 TYR A O 1
ATOM 1172 N N . THR A 1 148 ? 23.046 -3.123 -14.428 1.00 91.94 148 THR A N 1
ATOM 1173 C CA . THR A 1 148 ? 22.371 -3.270 -13.126 1.00 91.94 148 THR A CA 1
ATOM 1174 C C . THR A 1 148 ? 23.292 -3.496 -11.926 1.00 91.94 148 THR A C 1
ATOM 1176 O O . THR A 1 148 ? 22.800 -3.509 -10.802 1.00 91.94 148 THR A O 1
ATOM 1179 N N . ASP A 1 149 ? 24.600 -3.666 -12.128 1.00 91.19 149 ASP A N 1
ATOM 1180 C CA . ASP A 1 149 ? 25.535 -4.059 -11.056 1.00 91.19 149 ASP A CA 1
ATOM 1181 C C . ASP A 1 149 ? 25.723 -2.980 -9.974 1.00 91.19 149 ASP A C 1
ATOM 1183 O O . ASP A 1 149 ? 26.216 -3.263 -8.885 1.00 91.19 149 ASP A O 1
ATOM 1187 N N . ASP A 1 150 ? 25.290 -1.748 -10.250 1.00 88.75 150 ASP A N 1
ATOM 1188 C CA . ASP A 1 150 ? 25.305 -0.647 -9.283 1.00 88.75 150 ASP A CA 1
ATOM 1189 C C . ASP A 1 150 ? 24.073 -0.622 -8.355 1.00 88.75 150 ASP A C 1
ATOM 1191 O O . ASP A 1 150 ? 23.984 0.221 -7.458 1.00 88.75 150 ASP A O 1
ATOM 1195 N N . TRP A 1 151 ? 23.116 -1.533 -8.552 1.00 92.81 151 TRP A N 1
ATOM 1196 C CA . TRP A 1 151 ? 21.947 -1.727 -7.694 1.00 92.81 151 TRP A CA 1
ATOM 1197 C C . TRP A 1 151 ? 22.071 -3.019 -6.883 1.00 92.81 151 TRP A C 1
ATOM 1199 O O . TRP A 1 151 ? 22.784 -3.942 -7.259 1.00 92.81 151 TRP A O 1
ATOM 1209 N N . LEU A 1 152 ? 21.335 -3.122 -5.768 1.00 93.56 152 LEU A N 1
ATOM 1210 C CA . LEU A 1 152 ? 21.338 -4.341 -4.942 1.00 93.56 152 LEU A CA 1
ATOM 1211 C C . LEU A 1 152 ? 20.749 -5.550 -5.680 1.00 93.56 152 LEU A C 1
ATOM 1213 O O . LEU A 1 152 ? 20.973 -6.692 -5.289 1.00 93.56 152 LEU A O 1
ATOM 1217 N N . THR A 1 153 ? 19.945 -5.288 -6.706 1.00 94.69 153 THR A N 1
ATOM 1218 C CA . THR A 1 153 ? 19.234 -6.293 -7.479 1.00 94.69 153 THR A CA 1
ATOM 1219 C C . THR A 1 153 ? 18.903 -5.740 -8.871 1.00 94.69 153 THR A C 1
ATOM 1221 O O . THR A 1 153 ? 18.593 -4.553 -8.986 1.00 94.69 153 THR A O 1
ATOM 1224 N N . PRO A 1 154 ? 18.934 -6.564 -9.934 1.00 95.69 154 PRO A N 1
ATOM 1225 C CA . PRO A 1 154 ? 18.534 -6.166 -11.287 1.00 95.69 154 PRO A CA 1
ATOM 1226 C C . PRO A 1 154 ? 17.014 -6.226 -11.517 1.00 95.69 154 PRO A C 1
ATOM 1228 O O . PRO A 1 154 ? 16.560 -6.188 -12.663 1.00 95.69 154 PRO A O 1
ATOM 1231 N N . HIS A 1 155 ? 16.234 -6.377 -10.446 1.00 96.69 155 HIS A N 1
ATOM 1232 C CA . HIS A 1 155 ? 14.799 -6.629 -10.487 1.00 96.69 155 HIS A CA 1
ATOM 1233 C C . HIS A 1 155 ? 13.997 -5.414 -9.994 1.00 96.69 155 HIS A C 1
ATOM 1235 O O . HIS A 1 155 ? 14.408 -4.713 -9.070 1.00 96.69 155 HIS A O 1
ATOM 1241 N N . SER A 1 156 ? 12.822 -5.206 -10.587 1.00 97.06 156 SER A N 1
ATOM 1242 C CA . SER A 1 156 ? 11.775 -4.293 -10.114 1.00 97.06 156 SER A CA 1
ATOM 1243 C C . SER A 1 156 ? 10.481 -5.097 -10.061 1.00 97.06 156 SER A C 1
ATOM 1245 O O . SER A 1 156 ? 9.677 -5.098 -10.992 1.00 97.06 156 SER A O 1
ATOM 1247 N N . ASP A 1 157 ? 10.391 -5.913 -9.017 1.00 98.31 157 ASP A N 1
ATOM 1248 C CA . ASP A 1 157 ? 9.512 -7.072 -8.971 1.00 98.31 157 ASP A CA 1
ATOM 1249 C C . ASP A 1 157 ? 8.023 -6.709 -8.947 1.00 98.31 157 ASP A C 1
ATOM 1251 O O . ASP A 1 157 ? 7.584 -5.929 -8.103 1.00 98.31 157 ASP A O 1
ATOM 1255 N N . ILE A 1 158 ? 7.238 -7.307 -9.843 1.00 98.62 158 ILE A N 1
ATOM 1256 C CA . ILE A 1 158 ? 5.811 -7.013 -9.998 1.00 98.62 158 ILE A CA 1
ATOM 1257 C C . ILE A 1 158 ? 5.005 -7.283 -8.722 1.00 98.62 158 ILE A C 1
ATOM 1259 O O . ILE A 1 158 ? 4.167 -6.464 -8.348 1.00 98.62 158 ILE A O 1
ATOM 1263 N N . VAL A 1 159 ? 5.294 -8.373 -8.003 1.00 98.69 159 VAL A N 1
ATOM 1264 C CA . VAL A 1 159 ? 4.590 -8.699 -6.754 1.00 98.69 159 VAL A CA 1
ATOM 1265 C C . VAL A 1 159 ? 4.990 -7.707 -5.664 1.00 98.69 159 VAL A C 1
ATOM 1267 O O . VAL A 1 159 ? 4.130 -7.205 -4.938 1.00 98.69 159 VAL A O 1
ATOM 1270 N N . ALA A 1 160 ? 6.273 -7.338 -5.594 1.00 98.62 160 ALA A N 1
ATOM 1271 C CA . ALA A 1 160 ? 6.731 -6.300 -4.674 1.00 98.62 160 ALA A CA 1
ATOM 1272 C C . ALA A 1 160 ? 6.070 -4.941 -4.949 1.00 98.62 160 ALA A C 1
ATOM 1274 O O . ALA A 1 160 ? 5.687 -4.251 -4.005 1.00 98.62 160 ALA A O 1
ATOM 1275 N N . LEU A 1 161 ? 5.882 -4.565 -6.216 1.00 98.75 161 LEU A N 1
ATOM 1276 C CA . LEU A 1 161 ? 5.180 -3.334 -6.586 1.00 98.75 161 LEU A CA 1
ATOM 1277 C C . LEU A 1 161 ? 3.706 -3.367 -6.162 1.00 98.75 161 LEU A C 1
ATOM 1279 O O . LEU A 1 161 ? 3.229 -2.393 -5.583 1.00 98.75 161 LEU A O 1
ATOM 1283 N N . MET A 1 162 ? 3.003 -4.485 -6.365 1.00 98.75 162 MET A N 1
ATOM 1284 C CA . MET A 1 162 ? 1.611 -4.638 -5.916 1.00 98.75 162 MET A CA 1
ATOM 1285 C C . MET A 1 162 ? 1.479 -4.523 -4.390 1.00 98.75 162 MET A C 1
ATOM 1287 O O . MET A 1 162 ? 0.572 -3.853 -3.890 1.00 98.75 162 MET A O 1
ATOM 1291 N N . VAL A 1 163 ? 2.405 -5.133 -3.641 1.00 98.75 163 VAL A N 1
ATOM 1292 C CA . VAL A 1 163 ? 2.455 -5.006 -2.176 1.00 98.75 163 VAL A CA 1
ATOM 1293 C C . VAL A 1 163 ? 2.759 -3.569 -1.760 1.00 98.75 163 VAL A C 1
ATOM 1295 O O . VAL A 1 163 ? 2.088 -3.045 -0.874 1.00 98.75 163 VAL A O 1
ATOM 1298 N N . LEU A 1 164 ? 3.722 -2.907 -2.406 1.00 98.75 164 LEU A N 1
ATOM 1299 C CA . LEU A 1 164 ? 4.086 -1.515 -2.133 1.00 98.75 164 LEU A CA 1
ATOM 1300 C C . LEU A 1 164 ? 2.886 -0.568 -2.308 1.00 98.75 164 LEU A C 1
ATOM 1302 O O . LEU A 1 164 ? 2.631 0.293 -1.463 1.00 98.75 164 LEU A O 1
ATOM 1306 N N . GLU A 1 165 ? 2.124 -0.741 -3.384 1.00 98.50 165 GLU A N 1
ATOM 1307 C CA . GLU A 1 165 ? 0.908 0.026 -3.676 1.00 98.50 165 GLU A CA 1
ATOM 1308 C C . GLU A 1 165 ? -0.146 -0.143 -2.578 1.00 98.50 165 GLU A C 1
ATOM 1310 O O . GLU A 1 165 ? -0.618 0.847 -2.013 1.00 98.50 165 GLU A O 1
ATOM 1315 N N . HIS A 1 166 ? -0.454 -1.387 -2.195 1.00 98.75 166 HIS A N 1
ATOM 1316 C CA . HIS A 1 166 ? -1.372 -1.645 -1.087 1.00 98.75 166 HIS A CA 1
ATOM 1317 C C . HIS A 1 166 ? -0.863 -1.040 0.230 1.00 98.75 166 HIS A C 1
ATOM 1319 O O . HIS A 1 166 ? -1.622 -0.361 0.933 1.00 98.75 166 HIS A O 1
ATOM 1325 N N . GLN A 1 167 ? 0.417 -1.271 0.546 1.00 98.50 167 GLN A N 1
ATOM 1326 C CA . GLN A 1 167 ? 1.056 -0.878 1.799 1.00 98.50 167 GLN A CA 1
ATOM 1327 C C . GLN A 1 167 ? 0.997 0.636 1.998 1.00 98.50 167 GLN A C 1
ATOM 1329 O O . GLN A 1 167 ? 0.562 1.115 3.047 1.00 98.50 167 GLN A O 1
ATOM 1334 N N . THR A 1 168 ? 1.404 1.399 0.984 1.00 97.75 168 THR A N 1
ATOM 1335 C CA . THR A 1 168 ? 1.457 2.864 1.067 1.00 97.75 168 THR A CA 1
ATOM 1336 C C . THR A 1 168 ? 0.080 3.475 1.302 1.00 97.75 168 THR A C 1
ATOM 1338 O O . THR A 1 168 ? -0.060 4.345 2.165 1.00 97.75 168 THR A O 1
ATOM 1341 N N . GLN A 1 169 ? -0.956 2.990 0.617 1.00 98.00 169 GLN A N 1
ATOM 1342 C CA . GLN A 1 169 ? -2.312 3.489 0.830 1.00 98.00 169 GLN A CA 1
ATOM 1343 C C . GLN A 1 169 ? -2.935 3.022 2.150 1.00 98.00 169 GLN A C 1
ATOM 1345 O O . GLN A 1 169 ? -3.591 3.833 2.797 1.00 98.00 169 GLN A O 1
ATOM 1350 N N . MET A 1 170 ? -2.689 1.797 2.633 1.00 98.50 170 MET A N 1
ATOM 1351 C CA . MET A 1 170 ? -3.164 1.385 3.968 1.00 98.50 170 MET A CA 1
ATOM 1352 C C . MET A 1 170 ? -2.585 2.295 5.063 1.00 98.50 170 MET A C 1
ATOM 1354 O O . MET A 1 170 ? -3.306 2.752 5.951 1.00 98.50 170 MET A O 1
ATOM 1358 N N . GLN A 1 171 ? -1.287 2.606 4.979 1.00 98.31 171 GLN A N 1
ATOM 1359 C CA . GLN A 1 171 ? -0.608 3.507 5.915 1.00 98.31 171 GLN A CA 1
ATOM 1360 C C . GLN A 1 171 ? -1.176 4.933 5.862 1.00 98.31 171 GLN A C 1
ATOM 1362 O O . GLN A 1 171 ? -1.385 5.564 6.905 1.00 98.31 171 GLN A O 1
ATOM 1367 N N . ASN A 1 172 ? -1.483 5.436 4.663 1.00 98.12 172 ASN A N 1
ATOM 1368 C CA . ASN A 1 172 ? -2.169 6.718 4.507 1.00 98.12 172 ASN A CA 1
ATOM 1369 C C . ASN A 1 172 ? -3.570 6.675 5.134 1.00 98.12 172 ASN A C 1
ATOM 1371 O O . ASN A 1 172 ? -3.922 7.582 5.883 1.00 98.12 172 ASN A O 1
ATOM 1375 N N . THR A 1 173 ? -4.338 5.609 4.895 1.00 98.12 173 THR A N 1
ATOM 1376 C CA . THR A 1 173 ? -5.686 5.412 5.451 1.00 98.12 173 THR A CA 1
ATOM 1377 C C . THR A 1 173 ? -5.668 5.414 6.981 1.00 98.12 173 THR A C 1
ATOM 1379 O O . THR A 1 173 ? -6.476 6.109 7.601 1.00 98.12 173 THR A O 1
ATOM 1382 N N . PHE A 1 174 ? -4.693 4.744 7.608 1.00 98.38 174 PHE A N 1
ATOM 1383 C CA . PHE A 1 174 ? -4.468 4.840 9.055 1.00 98.38 174 PHE A CA 1
ATOM 1384 C C . PHE A 1 174 ? -4.192 6.275 9.502 1.00 98.38 174 PHE A C 1
ATOM 1386 O O . PHE A 1 174 ? -4.806 6.756 10.454 1.00 98.38 174 PHE A O 1
ATOM 1393 N N . THR A 1 175 ? -3.295 6.976 8.807 1.00 98.31 175 THR A N 1
ATOM 1394 C CA . THR A 1 175 ? -2.904 8.348 9.155 1.00 98.31 175 THR A CA 1
ATOM 1395 C C . THR A 1 175 ? -4.096 9.301 9.080 1.00 98.31 175 THR A C 1
ATOM 1397 O O . THR A 1 175 ? -4.336 10.059 10.021 1.00 98.31 175 THR A O 1
ATOM 1400 N N . VAL A 1 176 ? -4.885 9.234 8.005 1.00 97.94 176 VAL A N 1
ATOM 1401 C CA . VAL A 1 176 ? -6.087 10.058 7.807 1.00 97.94 176 VAL A CA 1
ATOM 1402 C C . VAL A 1 176 ? -7.110 9.810 8.904 1.00 97.94 176 VAL A C 1
ATOM 1404 O O . VAL A 1 176 ? -7.583 10.766 9.523 1.00 97.94 176 VAL A O 1
ATOM 1407 N N . ALA A 1 177 ? -7.431 8.543 9.178 1.00 98.12 177 ALA A N 1
ATOM 1408 C CA . ALA A 1 177 ? -8.391 8.184 10.214 1.00 98.12 177 ALA A CA 1
ATOM 1409 C C . ALA A 1 177 ? -7.924 8.676 11.593 1.00 98.12 177 ALA A C 1
ATOM 1411 O O . ALA A 1 177 ? -8.672 9.358 12.297 1.00 98.12 177 ALA A O 1
ATOM 1412 N N . ASN A 1 178 ? -6.659 8.422 11.939 1.00 97.81 178 ASN A N 1
ATOM 1413 C CA . ASN A 1 178 ? -6.086 8.811 13.225 1.00 97.81 178 ASN A CA 1
ATOM 1414 C C . ASN A 1 178 ? -6.054 10.336 13.404 1.00 97.81 178 ASN A C 1
ATOM 1416 O O . ASN A 1 178 ? -6.416 10.853 14.460 1.00 97.81 178 ASN A O 1
ATOM 1420 N N . PHE A 1 179 ? -5.651 11.083 12.371 1.00 97.62 179 PHE A N 1
ATOM 1421 C CA . PHE A 1 179 ? -5.612 12.547 12.417 1.00 97.62 179 PHE A CA 1
ATOM 1422 C C . PHE A 1 179 ? -7.015 13.136 12.534 1.00 97.62 179 PHE A C 1
ATOM 1424 O O . PHE A 1 179 ? -7.230 14.039 13.344 1.00 97.62 179 PHE A O 1
ATOM 1431 N N . SER A 1 180 ? -7.971 12.610 11.765 1.00 96.31 180 SER A N 1
ATOM 1432 C CA . SER A 1 180 ? -9.365 13.050 11.808 1.00 96.31 180 SER A CA 1
ATOM 1433 C C . SER A 1 180 ? -9.969 12.858 13.200 1.00 96.31 180 SER A C 1
ATOM 1435 O O . SER A 1 180 ? -10.518 13.806 13.760 1.00 96.31 180 SER A O 1
ATOM 1437 N N . VAL A 1 181 ? -9.822 11.669 13.793 1.00 96.88 181 VAL A N 1
ATOM 1438 C CA . VAL A 1 181 ? -10.364 11.372 15.130 1.00 96.88 181 VAL A CA 1
ATOM 1439 C C . VAL A 1 181 ? -9.694 12.221 16.205 1.00 96.88 181 VAL A C 1
ATOM 1441 O O . VAL A 1 181 ? -10.390 12.895 16.962 1.00 96.88 181 VAL A O 1
ATOM 1444 N N . ARG A 1 182 ? -8.357 12.290 16.232 1.00 96.00 182 ARG A N 1
ATOM 1445 C CA . ARG A 1 182 ? -7.627 13.113 17.214 1.00 96.00 182 ARG A CA 1
ATOM 1446 C C . ARG A 1 182 ? -8.016 14.588 17.135 1.00 96.00 182 ARG A C 1
ATOM 1448 O O . ARG A 1 182 ? -8.163 15.238 18.167 1.00 96.00 182 ARG A O 1
ATOM 1455 N N . ARG A 1 183 ? -8.212 15.116 15.922 1.00 95.12 183 ARG A N 1
ATOM 1456 C CA . ARG A 1 183 ? -8.681 16.491 15.716 1.00 95.12 183 ARG A CA 1
ATOM 1457 C C . ARG A 1 183 ? -10.095 16.691 16.263 1.00 95.12 183 ARG A C 1
ATOM 1459 O O . ARG A 1 183 ? -10.311 17.643 17.005 1.00 95.12 183 ARG A O 1
ATOM 1466 N N . ARG A 1 184 ? -11.033 15.797 15.937 1.00 94.44 184 ARG A N 1
ATOM 1467 C CA . ARG A 1 184 ? -12.425 15.872 16.416 1.00 94.44 184 ARG A CA 1
ATOM 1468 C C . ARG A 1 184 ? -12.520 15.765 17.936 1.00 94.44 184 ARG A C 1
ATOM 1470 O O . ARG A 1 184 ? -13.284 16.503 18.545 1.00 94.44 184 ARG A O 1
ATOM 1477 N N . MET A 1 185 ? -11.719 14.897 18.553 1.00 92.94 185 MET A N 1
ATOM 1478 C CA . MET A 1 185 ? -11.643 14.783 20.011 1.00 92.94 185 MET A CA 1
ATOM 1479 C C . MET A 1 185 ? -11.130 16.074 20.648 1.00 92.94 185 MET A C 1
ATOM 1481 O O . MET A 1 185 ? -11.758 16.584 21.569 1.00 92.94 185 MET A O 1
ATOM 1485 N N . TYR A 1 186 ? -10.057 16.656 20.107 1.00 93.62 186 TYR A N 1
ATOM 1486 C CA . TYR A 1 186 ? -9.546 17.940 20.584 1.00 93.62 186 TYR A CA 1
ATOM 1487 C C . TYR A 1 186 ? -10.582 19.071 20.450 1.00 93.62 186 TYR A C 1
ATOM 1489 O O . TYR A 1 186 ? -10.783 19.845 21.382 1.00 93.62 186 TYR A O 1
ATOM 1497 N N . GLU A 1 187 ? -11.273 19.162 19.311 1.00 91.75 187 GLU A N 1
ATOM 1498 C CA . GLU A 1 187 ? -12.342 20.148 19.092 1.00 91.75 187 GLU A CA 1
ATOM 1499 C C . GLU A 1 187 ? -13.508 19.948 20.083 1.00 91.75 187 GLU A C 1
ATOM 1501 O O . GLU A 1 187 ? -13.989 20.918 20.670 1.00 91.75 187 GLU A O 1
ATOM 1506 N N . SER A 1 188 ? -13.900 18.695 20.339 1.00 89.25 188 SER A N 1
ATOM 1507 C CA . SER A 1 188 ? -14.913 18.310 21.333 1.00 89.25 188 SER A CA 1
ATOM 1508 C C . SER A 1 188 ? -14.507 18.691 22.763 1.00 89.25 188 SER A C 1
ATOM 1510 O O . SER A 1 188 ? -15.324 19.207 23.530 1.00 89.25 188 SER A O 1
ATOM 1512 N N . GLU A 1 189 ? -13.252 18.456 23.145 1.00 89.31 189 GLU A N 1
ATOM 1513 C CA . GLU A 1 189 ? -12.714 18.850 24.453 1.00 89.31 189 GLU A CA 1
ATOM 1514 C C . GLU A 1 189 ? -12.737 20.372 24.625 1.00 89.31 189 GLU A C 1
ATOM 1516 O O . GLU A 1 189 ? -13.173 20.872 25.662 1.00 89.31 189 GLU A O 1
ATOM 1521 N N . GLN A 1 190 ? -12.337 21.120 23.594 1.00 89.44 190 GLN A N 1
ATOM 1522 C CA . GLN A 1 190 ? -12.330 22.582 23.627 1.00 89.44 190 GLN A CA 1
ATOM 1523 C C . GLN A 1 190 ? -13.735 23.182 23.713 1.00 89.44 190 GLN A C 1
ATOM 1525 O O . GLN A 1 190 ? -13.955 24.128 24.468 1.00 89.44 190 GLN A O 1
ATOM 1530 N N . ALA A 1 191 ? -14.696 22.635 22.972 1.00 87.62 191 ALA A N 1
ATOM 1531 C CA . ALA A 1 191 ? -16.089 23.062 23.046 1.00 87.62 191 ALA A CA 1
ATOM 1532 C C . ALA A 1 191 ? -16.696 22.758 24.430 1.00 87.62 191 ALA A C 1
ATOM 1534 O O . ALA A 1 191 ? -17.341 23.619 25.026 1.00 87.62 191 ALA A O 1
ATOM 1535 N N . THR A 1 192 ? -16.375 21.597 25.014 1.00 85.00 192 THR A N 1
ATOM 1536 C CA . THR A 1 192 ? -16.777 21.254 26.391 1.00 85.00 192 THR A CA 1
ATOM 1537 C C . THR A 1 192 ? -16.219 22.259 27.405 1.00 85.00 192 THR A C 1
ATOM 1539 O O . THR A 1 192 ? -16.944 22.719 28.285 1.00 85.00 192 THR A O 1
ATOM 1542 N N . GLN A 1 193 ? -14.947 22.654 27.269 1.00 87.06 193 GLN A N 1
ATOM 1543 C CA . GLN A 1 193 ? -14.321 23.663 28.136 1.00 87.06 193 GLN A CA 1
ATOM 1544 C C . GLN A 1 193 ? -14.970 25.048 28.005 1.00 87.06 193 GLN A C 1
ATOM 1546 O O . GLN A 1 193 ? -15.019 25.796 28.981 1.00 87.06 193 GLN A O 1
ATOM 1551 N N . ARG A 1 194 ? -15.492 25.386 26.822 1.00 88.56 194 ARG A N 1
ATOM 1552 C CA . ARG A 1 194 ? -16.224 26.636 26.558 1.00 88.56 194 ARG A CA 1
ATOM 1553 C C . ARG A 1 194 ? -17.696 26.589 26.966 1.00 88.56 194 ARG A C 1
ATOM 1555 O O . ARG A 1 194 ? -18.363 27.609 26.859 1.00 88.56 194 ARG A O 1
ATOM 1562 N N . GLN A 1 195 ? -18.177 25.449 27.472 1.00 82.69 195 GLN A N 1
ATOM 1563 C CA . GLN A 1 195 ? -19.593 25.191 27.764 1.00 82.69 195 GLN A CA 1
ATOM 1564 C C . GLN A 1 195 ? -20.492 25.270 26.518 1.00 82.69 195 GLN A C 1
ATOM 1566 O O . GLN A 1 195 ? -21.698 25.489 26.629 1.00 82.69 195 GLN A O 1
ATOM 1571 N N . ASP A 1 196 ? -19.913 25.054 25.337 1.00 80.38 196 ASP A N 1
ATOM 1572 C CA . ASP A 1 196 ? -20.669 24.911 24.101 1.00 80.38 196 ASP A CA 1
ATOM 1573 C C . ASP A 1 196 ? -21.367 23.541 24.089 1.00 80.38 196 ASP A C 1
ATOM 1575 O O . ASP A 1 196 ? -20.864 22.554 24.637 1.00 80.38 196 ASP A O 1
ATOM 1579 N N . ALA A 1 197 ? -22.536 23.454 23.450 1.00 73.75 197 ALA A N 1
ATOM 1580 C CA . ALA A 1 197 ? -23.213 22.176 23.267 1.00 73.75 197 ALA A CA 1
ATOM 1581 C C . ALA A 1 197 ? -22.379 21.279 22.337 1.00 73.75 197 ALA A C 1
ATOM 1583 O O . ALA A 1 197 ? -22.247 21.561 21.147 1.00 73.75 197 ALA A O 1
ATOM 1584 N N . VAL A 1 198 ? -21.828 20.191 22.877 1.00 70.81 198 VAL A N 1
ATOM 1585 C CA . VAL A 1 198 ? -21.114 19.172 22.100 1.00 70.81 198 VAL A CA 1
ATOM 1586 C C . VAL A 1 198 ? -22.013 17.963 21.909 1.00 70.81 198 VAL A C 1
ATOM 1588 O O . VAL A 1 198 ? -22.411 17.319 22.882 1.00 70.81 198 VAL A O 1
ATOM 1591 N N . SER A 1 199 ? -22.304 17.620 20.656 1.00 80.44 199 SER A N 1
ATOM 1592 C CA . SER A 1 199 ? -23.001 16.377 20.343 1.00 80.44 199 SER A CA 1
ATOM 1593 C C . SER A 1 199 ? -22.032 15.201 20.468 1.00 80.44 199 SER A C 1
ATOM 1595 O O . SER A 1 199 ? -21.136 15.019 19.642 1.00 80.44 199 SER A O 1
ATOM 1597 N N . LYS A 1 200 ? -22.198 14.384 21.516 1.00 79.50 200 LYS A N 1
ATOM 1598 C CA . LYS A 1 200 ? -21.451 13.122 21.654 1.00 79.50 200 LYS A CA 1
ATOM 1599 C C . LYS A 1 200 ? -21.718 12.191 20.470 1.00 79.50 200 LYS A C 1
ATOM 1601 O O . LYS A 1 200 ? -20.784 11.562 19.984 1.00 79.50 200 LYS A O 1
ATOM 1606 N N . ASP A 1 201 ? -22.950 12.188 19.969 1.00 86.62 201 ASP A N 1
ATOM 1607 C CA . ASP A 1 201 ? -23.370 11.360 18.839 1.00 86.62 201 ASP A CA 1
ATOM 1608 C C . ASP A 1 201 ? -22.618 11.733 17.551 1.00 86.62 201 ASP A C 1
ATOM 1610 O O . ASP A 1 201 ? -22.257 10.857 16.769 1.00 86.62 201 ASP A O 1
ATOM 1614 N N . GLU A 1 202 ? -22.293 13.016 17.349 1.00 89.19 202 GLU A N 1
ATOM 1615 C CA . GLU A 1 202 ? -21.481 13.455 16.205 1.00 89.19 202 GLU A CA 1
ATOM 1616 C C . GLU A 1 202 ? -20.031 12.961 16.284 1.00 89.19 202 GLU A C 1
ATOM 1618 O O . GLU A 1 202 ? -19.439 12.625 15.254 1.00 89.19 202 GLU A O 1
ATOM 1623 N N . LEU A 1 203 ? -19.445 12.923 17.487 1.00 91.81 203 LEU A N 1
ATOM 1624 C CA . LEU A 1 203 ? -18.091 12.406 17.682 1.00 91.81 203 LEU A CA 1
ATOM 1625 C C . LEU A 1 203 ? -18.044 10.893 17.454 1.00 91.81 203 LEU A C 1
ATOM 1627 O O . LEU A 1 203 ? -17.163 10.434 16.728 1.00 91.81 203 LEU A O 1
ATOM 1631 N N . GLU A 1 204 ? -18.983 10.136 18.030 1.00 94.88 204 GLU A N 1
ATOM 1632 C CA . GLU A 1 204 ? -19.061 8.685 17.806 1.00 94.88 204 GLU A CA 1
ATOM 1633 C C . GLU A 1 204 ? -19.278 8.373 16.327 1.00 94.88 204 GLU A C 1
ATOM 1635 O O . GLU A 1 204 ? -18.538 7.578 15.752 1.00 94.88 204 GLU A O 1
ATOM 1640 N N . TYR A 1 205 ? -20.195 9.086 15.666 1.00 95.06 205 TYR A N 1
ATOM 1641 C CA . TYR A 1 205 ? -20.408 8.934 14.231 1.00 95.06 205 TYR A CA 1
ATOM 1642 C C . TYR A 1 205 ? -19.129 9.207 13.427 1.00 95.06 205 TYR A C 1
ATOM 1644 O O . TYR A 1 205 ? -18.791 8.455 12.515 1.00 95.06 205 TYR A O 1
ATOM 1652 N N . ALA A 1 206 ? -18.372 10.258 13.762 1.00 95.69 206 ALA A N 1
ATOM 1653 C CA . ALA A 1 206 ? -17.114 10.559 13.082 1.00 95.69 206 ALA A CA 1
ATOM 1654 C C . ALA A 1 206 ? -16.052 9.461 13.281 1.00 95.69 206 ALA A C 1
ATOM 1656 O O . ALA A 1 206 ? -15.305 9.165 12.344 1.00 95.69 206 ALA A O 1
ATOM 1657 N N . ILE A 1 207 ? -15.989 8.860 14.474 1.00 98.19 207 ILE A N 1
ATOM 1658 C CA . ILE A 1 207 ? -15.105 7.724 14.771 1.00 98.19 207 ILE A CA 1
ATOM 1659 C C . ILE A 1 207 ? -15.533 6.501 13.962 1.00 98.19 207 ILE A C 1
ATOM 1661 O O . ILE A 1 207 ? -14.691 5.904 13.292 1.00 98.19 207 ILE A O 1
ATOM 1665 N N . ASP A 1 208 ? -16.824 6.178 13.942 1.00 98.12 208 ASP A N 1
ATOM 1666 C CA . ASP A 1 208 ? -17.355 5.031 13.206 1.00 98.12 208 ASP A CA 1
ATOM 1667 C C . ASP A 1 208 ? -17.121 5.148 11.700 1.00 98.12 208 ASP A C 1
ATOM 1669 O O . ASP A 1 208 ? -16.719 4.175 11.062 1.00 98.12 208 ASP A O 1
ATOM 1673 N N . GLN A 1 209 ? -17.298 6.339 11.122 1.00 98.25 209 GLN A N 1
ATOM 1674 C CA . GLN A 1 209 ? -17.005 6.578 9.706 1.00 98.25 209 GLN A CA 1
ATOM 1675 C C . GLN A 1 209 ? -15.507 6.463 9.392 1.00 98.25 209 GLN A C 1
ATOM 1677 O O . GLN A 1 209 ? -15.132 5.980 8.322 1.00 98.25 209 GLN A O 1
ATOM 1682 N N . ALA A 1 210 ? -14.634 6.904 10.303 1.00 98.50 210 ALA A N 1
ATOM 1683 C CA . ALA A 1 210 ? -13.190 6.748 10.146 1.00 98.50 210 ALA A CA 1
ATOM 1684 C C . ALA A 1 210 ? -12.769 5.273 10.254 1.00 98.50 210 ALA A C 1
ATOM 1686 O O . ALA A 1 210 ? -11.978 4.805 9.436 1.00 98.50 210 ALA A O 1
ATOM 1687 N N . ALA A 1 211 ? -13.337 4.539 11.215 1.00 98.81 211 ALA A N 1
ATOM 1688 C CA . ALA A 1 211 ? -13.116 3.109 11.390 1.00 98.81 211 ALA A CA 1
ATOM 1689 C C . ALA A 1 211 ? -13.582 2.313 10.169 1.00 98.81 211 ALA A C 1
ATOM 1691 O O . ALA A 1 211 ? -12.826 1.480 9.672 1.00 98.81 211 ALA A O 1
ATOM 1692 N N . LYS A 1 212 ? -14.758 2.638 9.617 1.00 98.25 212 LYS A N 1
ATOM 1693 C CA . LYS A 1 212 ? -15.291 1.980 8.422 1.00 98.25 212 LYS A CA 1
ATOM 1694 C C . LYS A 1 212 ? -14.331 2.081 7.243 1.00 98.25 212 LYS A C 1
ATOM 1696 O O . LYS A 1 212 ? -13.987 1.069 6.652 1.00 98.25 212 LYS A O 1
ATOM 1701 N N . LYS A 1 213 ? -13.820 3.280 6.946 1.00 98.44 213 LYS A N 1
ATOM 1702 C CA . LYS A 1 213 ? -12.848 3.478 5.853 1.00 98.44 213 LYS A CA 1
ATOM 1703 C C . LYS A 1 213 ? -11.586 2.636 6.030 1.00 98.44 213 LYS A C 1
ATOM 1705 O O . LYS A 1 213 ? -11.032 2.146 5.051 1.00 98.44 213 LYS A O 1
ATOM 1710 N N . VAL A 1 214 ? -11.128 2.485 7.273 1.00 98.81 214 VAL A N 1
ATOM 1711 C CA . VAL A 1 214 ? -9.987 1.625 7.591 1.00 98.81 214 VAL A CA 1
ATOM 1712 C C . VAL A 1 214 ? -10.336 0.157 7.354 1.00 98.81 214 VAL A C 1
ATOM 1714 O O . VAL A 1 214 ? -9.541 -0.531 6.726 1.00 98.81 214 VAL A O 1
ATOM 1717 N N . VAL A 1 215 ? -11.498 -0.313 7.816 1.00 98.75 215 VAL A N 1
ATOM 1718 C CA . VAL A 1 215 ? -11.949 -1.706 7.643 1.00 98.75 215 VAL A CA 1
ATOM 1719 C C . VAL A 1 215 ? -12.172 -2.044 6.172 1.00 98.75 215 VAL A C 1
ATOM 1721 O O . VAL A 1 215 ? -11.662 -3.063 5.718 1.00 98.75 215 VAL A O 1
ATOM 1724 N N . ASP A 1 216 ? -12.850 -1.178 5.417 1.00 98.56 216 ASP A N 1
ATOM 1725 C CA . ASP A 1 216 ? -13.108 -1.365 3.985 1.00 98.56 216 ASP A CA 1
ATOM 1726 C C . ASP A 1 216 ? -11.792 -1.581 3.224 1.00 98.56 216 ASP A C 1
ATOM 1728 O O . ASP A 1 216 ? -11.619 -2.568 2.509 1.00 98.56 216 ASP A O 1
ATOM 1732 N N . TYR A 1 217 ? -10.821 -0.684 3.429 1.00 98.81 217 TYR A N 1
ATOM 1733 C CA . TYR A 1 217 ? -9.524 -0.784 2.767 1.00 98.81 217 TYR A CA 1
ATOM 1734 C C . TYR A 1 217 ? -8.697 -1.968 3.307 1.00 98.81 217 TYR A C 1
ATOM 1736 O O . TYR A 1 217 ? -8.023 -2.663 2.548 1.00 98.81 217 TYR A O 1
ATOM 1744 N N . MET A 1 218 ? -8.755 -2.245 4.613 1.00 98.75 218 MET A N 1
ATOM 1745 C CA . MET A 1 218 ? -8.075 -3.393 5.224 1.00 98.75 218 MET A CA 1
ATOM 1746 C C . MET A 1 218 ? -8.576 -4.719 4.652 1.00 98.75 218 MET A C 1
ATOM 1748 O O . MET A 1 218 ? -7.772 -5.630 4.481 1.00 98.75 218 MET A O 1
ATOM 1752 N N . LEU A 1 219 ? -9.865 -4.819 4.326 1.00 98.62 219 LEU A N 1
ATOM 1753 C CA . LEU A 1 219 ? -10.507 -6.010 3.775 1.00 98.62 219 LEU A CA 1
ATOM 1754 C C . LEU A 1 219 ? -10.552 -6.040 2.241 1.00 98.62 219 LEU A C 1
ATOM 1756 O O . LEU A 1 219 ? -11.321 -6.815 1.672 1.00 98.62 219 LEU A O 1
ATOM 1760 N N . PHE A 1 220 ? -9.736 -5.222 1.565 1.00 98.69 220 PHE A N 1
ATOM 1761 C CA . PHE A 1 220 ? -9.603 -5.239 0.102 1.00 98.69 220 PHE A CA 1
ATOM 1762 C C . PHE A 1 220 ? -10.933 -5.002 -0.636 1.00 98.69 220 PHE A C 1
ATOM 1764 O O . PHE A 1 220 ? -11.187 -5.569 -1.699 1.00 98.69 220 PHE A O 1
ATOM 1771 N N . VAL A 1 221 ? -11.811 -4.163 -0.076 1.00 98.44 221 VAL A N 1
ATOM 1772 C CA . VAL A 1 221 ? -13.039 -3.751 -0.767 1.00 98.44 221 VAL A CA 1
ATOM 1773 C C . VAL A 1 221 ? -12.667 -3.059 -2.083 1.00 98.44 221 VAL A C 1
ATOM 1775 O O . VAL A 1 221 ? -11.859 -2.132 -2.100 1.00 98.44 221 VAL A O 1
ATOM 1778 N N . ASN A 1 222 ? -13.296 -3.491 -3.181 1.00 97.81 222 ASN A N 1
ATOM 1779 C CA . ASN A 1 222 ? -13.014 -3.054 -4.556 1.00 97.81 222 ASN A CA 1
ATOM 1780 C C . ASN A 1 222 ? -11.607 -3.402 -5.080 1.00 97.81 222 ASN A C 1
ATOM 1782 O O . ASN A 1 222 ? -11.108 -2.706 -5.964 1.00 97.81 222 ASN A O 1
ATOM 1786 N N . GLU A 1 223 ? -10.958 -4.454 -4.571 1.00 98.50 223 GLU A N 1
ATOM 1787 C CA . GLU A 1 223 ? -9.727 -4.966 -5.182 1.00 98.50 223 GLU A CA 1
ATOM 1788 C C . GLU A 1 223 ? -9.930 -5.255 -6.677 1.00 98.50 223 GLU A C 1
ATOM 1790 O O . GLU A 1 223 ? -10.902 -5.896 -7.088 1.00 98.50 223 GLU A O 1
ATOM 1795 N N . ALA A 1 224 ? -9.011 -4.749 -7.502 1.00 98.19 224 ALA A N 1
ATOM 1796 C CA . ALA A 1 224 ? -9.059 -4.978 -8.933 1.00 98.19 224 ALA A CA 1
ATOM 1797 C C . ALA A 1 224 ? -8.771 -6.456 -9.236 1.00 98.19 224 ALA A C 1
ATOM 1799 O O . ALA A 1 224 ? -7.779 -6.993 -8.736 1.00 98.19 224 ALA A O 1
ATOM 1800 N N . PRO A 1 225 ? -9.581 -7.110 -10.086 1.00 96.44 225 PRO A N 1
ATOM 1801 C CA . PRO A 1 225 ? -9.409 -8.524 -10.371 1.00 96.44 2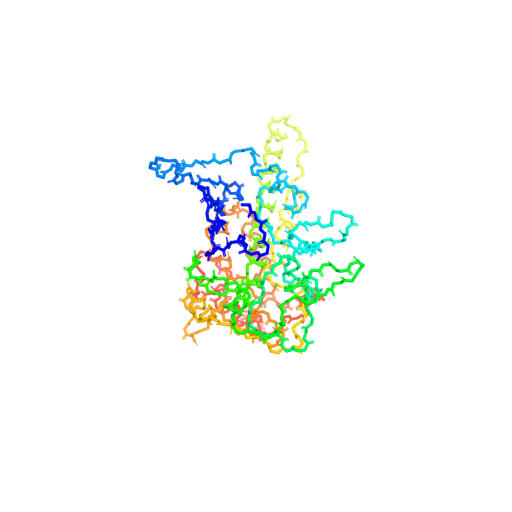25 PRO A CA 1
ATOM 1802 C C . PRO A 1 225 ? -8.087 -8.786 -11.093 1.00 96.44 225 PRO A C 1
ATOM 1804 O O . PRO A 1 225 ? -7.734 -8.100 -12.058 1.00 96.44 225 PRO A O 1
ATOM 1807 N N . ILE A 1 226 ? -7.396 -9.837 -10.662 1.00 97.25 226 ILE A N 1
ATOM 1808 C CA . ILE A 1 226 ? -6.295 -10.434 -11.412 1.00 97.25 226 ILE A CA 1
ATOM 1809 C C . ILE A 1 226 ? -6.911 -11.444 -12.384 1.00 97.25 226 ILE A C 1
ATOM 1811 O O . ILE A 1 226 ? -7.700 -12.297 -11.995 1.00 97.25 226 ILE A O 1
ATOM 1815 N N . THR A 1 227 ? -6.601 -11.319 -13.674 1.00 96.94 227 THR A N 1
ATOM 1816 C CA . THR A 1 227 ? -7.199 -12.160 -14.733 1.00 96.94 227 THR A CA 1
ATOM 1817 C C . THR A 1 227 ? -6.207 -13.148 -15.345 1.00 96.94 227 THR A C 1
ATOM 1819 O O . THR A 1 227 ? -6.567 -13.950 -16.204 1.00 96.94 227 THR A O 1
ATOM 1822 N N . SER A 1 228 ? -4.950 -13.114 -14.908 1.00 96.31 228 SER A N 1
ATOM 1823 C CA . SER A 1 228 ? -3.896 -14.055 -15.282 1.00 96.31 228 SER A CA 1
ATOM 1824 C C . SER A 1 228 ? -2.916 -14.210 -14.124 1.00 96.31 228 SER A C 1
ATOM 1826 O O . SER A 1 228 ? -2.676 -13.257 -13.391 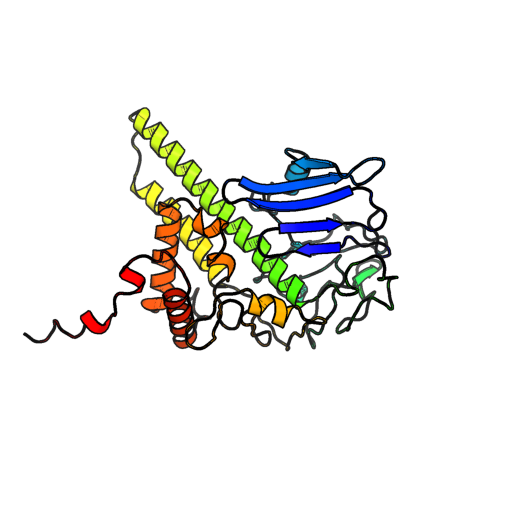1.00 96.31 228 SER A O 1
ATOM 1828 N N . GLU A 1 229 ? -2.339 -15.402 -13.966 1.00 96.50 229 GLU A N 1
ATOM 1829 C CA . GLU A 1 229 ? -1.399 -15.679 -12.875 1.00 96.50 229 GLU A CA 1
ATOM 1830 C C . GLU A 1 229 ? -0.200 -14.716 -12.918 1.00 96.50 229 GLU A C 1
ATOM 1832 O O . GLU A 1 229 ? 0.512 -14.629 -13.924 1.00 96.50 229 GLU A O 1
ATOM 1837 N N . VAL A 1 230 ? 0.018 -14.003 -11.813 1.00 98.06 230 VAL A N 1
ATOM 1838 C CA . VAL A 1 230 ? 1.168 -13.123 -11.604 1.00 98.06 230 VAL A CA 1
ATOM 1839 C C . VAL A 1 230 ? 2.285 -13.924 -10.944 1.00 98.06 230 VAL A C 1
ATOM 1841 O O . VAL A 1 230 ? 2.037 -14.692 -10.018 1.00 98.06 230 VAL A O 1
ATOM 1844 N N . LYS A 1 231 ? 3.526 -13.749 -11.407 1.00 97.50 231 LYS A N 1
ATOM 1845 C CA . LYS A 1 231 ? 4.702 -14.423 -10.834 1.00 97.50 231 LYS A CA 1
ATOM 1846 C C . LYS A 1 231 ? 5.808 -13.435 -10.541 1.00 97.50 231 LYS A C 1
ATOM 1848 O O . LYS A 1 231 ? 6.198 -12.660 -11.424 1.00 97.50 231 LYS A O 1
ATOM 1853 N N . SER A 1 232 ? 6.350 -13.511 -9.330 1.00 97.19 232 SER A N 1
ATOM 1854 C CA . SER A 1 232 ? 7.557 -12.786 -8.963 1.00 97.19 232 SER A CA 1
ATOM 1855 C C . SER A 1 232 ? 8.741 -13.218 -9.836 1.00 97.19 232 SER A C 1
ATOM 1857 O O . SER A 1 232 ? 8.876 -14.364 -10.265 1.00 97.19 232 SER A O 1
ATOM 1859 N N . SER A 1 233 ? 9.615 -12.261 -10.109 1.00 96.50 233 SER A N 1
ATOM 1860 C CA . SER A 1 233 ? 10.939 -12.456 -10.704 1.00 96.50 233 SER A CA 1
ATOM 1861 C C . SER A 1 233 ? 12.033 -12.747 -9.672 1.00 96.50 233 SER A C 1
ATOM 1863 O O . SER A 1 233 ? 13.188 -12.951 -10.045 1.00 96.50 233 SER A O 1
ATOM 1865 N N . THR A 1 234 ? 11.696 -12.732 -8.382 1.00 96.81 234 THR A N 1
ATOM 1866 C CA . THR A 1 234 ? 12.643 -12.818 -7.263 1.00 96.81 234 THR A CA 1
ATOM 1867 C C . THR A 1 234 ? 12.143 -13.781 -6.183 1.00 96.81 234 THR A C 1
ATOM 1869 O O . THR A 1 234 ? 11.116 -14.433 -6.336 1.00 96.81 234 THR A O 1
ATOM 1872 N N . THR A 1 235 ? 12.855 -13.864 -5.056 1.00 96.56 235 THR A N 1
ATOM 1873 C CA . THR A 1 235 ? 12.407 -14.584 -3.851 1.00 96.56 235 THR A CA 1
ATOM 1874 C C . THR A 1 235 ? 11.407 -13.789 -3.006 1.00 96.56 235 THR A C 1
ATOM 1876 O O . THR A 1 235 ? 11.074 -14.220 -1.902 1.00 96.56 235 THR A O 1
ATOM 1879 N N . PHE A 1 236 ? 10.915 -12.643 -3.498 1.00 97.75 236 PHE A N 1
ATOM 1880 C CA . PHE A 1 236 ? 10.092 -11.718 -2.721 1.00 97.75 236 PHE A CA 1
ATOM 1881 C C . PHE A 1 236 ? 8.866 -12.388 -2.094 1.00 97.75 236 PHE A C 1
ATOM 1883 O O . PHE A 1 236 ? 8.610 -12.149 -0.919 1.00 97.75 236 PHE A O 1
ATOM 1890 N N . GLU A 1 237 ? 8.147 -13.246 -2.825 1.00 97.25 237 GLU A N 1
ATOM 1891 C CA . GLU A 1 237 ? 6.970 -13.960 -2.302 1.00 97.25 237 GLU A CA 1
ATOM 1892 C C . GLU A 1 237 ? 7.306 -14.778 -1.043 1.00 97.25 237 GLU A C 1
ATOM 1894 O O . GLU A 1 237 ? 6.652 -14.638 -0.005 1.00 97.25 237 GLU A O 1
ATOM 1899 N N . THR A 1 238 ? 8.378 -15.573 -1.106 1.00 97.25 238 THR A N 1
ATOM 1900 C CA . THR A 1 238 ? 8.867 -16.394 0.011 1.00 97.25 238 THR A CA 1
ATOM 1901 C C . THR A 1 238 ? 9.331 -15.523 1.175 1.00 97.25 238 THR A C 1
ATOM 1903 O O . THR A 1 238 ? 8.906 -15.722 2.315 1.00 97.25 238 THR A O 1
ATOM 1906 N N . ASP A 1 239 ? 10.171 -14.526 0.891 1.00 97.44 239 ASP A N 1
ATOM 1907 C CA . ASP A 1 239 ? 10.761 -13.656 1.910 1.00 97.44 239 ASP A CA 1
ATOM 1908 C C . ASP A 1 239 ? 9.709 -12.775 2.589 1.00 97.44 239 ASP A C 1
ATOM 1910 O O . ASP A 1 239 ? 9.855 -12.412 3.755 1.00 97.44 239 ASP A O 1
ATOM 1914 N N . PHE A 1 240 ? 8.670 -12.368 1.862 1.00 98.25 240 PHE A N 1
ATOM 1915 C CA . PHE A 1 240 ? 7.561 -11.583 2.387 1.00 98.25 240 PHE A CA 1
ATOM 1916 C C . PHE A 1 240 ? 6.662 -12.437 3.281 1.00 98.25 240 PHE A C 1
ATOM 1918 O O . PHE A 1 240 ? 6.384 -12.037 4.411 1.00 98.25 240 PHE A O 1
ATOM 1925 N N . THR A 1 241 ? 6.263 -13.623 2.814 1.00 97.62 241 THR A N 1
ATOM 1926 C CA . THR A 1 241 ? 5.378 -14.530 3.561 1.00 97.62 241 THR A CA 1
ATOM 1927 C C . THR A 1 241 ? 6.003 -14.941 4.895 1.00 97.62 241 THR A C 1
ATOM 1929 O O . THR A 1 241 ? 5.365 -14.832 5.942 1.00 97.62 241 THR A O 1
ATOM 1932 N N . ALA A 1 242 ? 7.297 -15.282 4.894 1.00 96.94 242 ALA A N 1
ATOM 1933 C CA . ALA A 1 242 ? 8.028 -15.726 6.085 1.00 96.94 242 ALA A CA 1
ATOM 1934 C C . ALA A 1 242 ? 8.165 -14.668 7.202 1.00 96.94 242 ALA A C 1
ATOM 1936 O O . ALA A 1 242 ? 8.543 -15.008 8.322 1.00 96.94 242 ALA A O 1
ATOM 1937 N N . ARG A 1 243 ? 7.879 -13.386 6.927 1.00 95.75 243 ARG A N 1
ATOM 1938 C CA . ARG A 1 243 ? 7.916 -12.306 7.935 1.00 95.75 243 ARG A CA 1
ATOM 1939 C C . ARG A 1 243 ? 6.649 -12.221 8.783 1.00 95.75 243 ARG A C 1
ATOM 1941 O O . ARG A 1 243 ? 6.656 -11.545 9.810 1.00 95.75 243 ARG A O 1
ATOM 1948 N N . GLY A 1 244 ? 5.546 -12.806 8.323 1.00 93.31 244 GLY A N 1
ATOM 1949 C CA . GLY A 1 244 ? 4.257 -12.735 9.005 1.00 93.31 244 GLY A CA 1
ATOM 1950 C C . GLY A 1 244 ? 4.147 -13.760 10.132 1.00 93.31 244 GLY A C 1
ATOM 1951 O O . GLY A 1 244 ? 4.772 -14.818 10.059 1.00 93.31 244 GLY A O 1
ATOM 1952 N N . PRO A 1 245 ? 3.333 -13.494 11.167 1.00 97.62 245 PRO A N 1
ATOM 1953 C CA . PRO A 1 245 ? 2.933 -14.560 12.069 1.00 97.62 245 PRO A CA 1
ATOM 1954 C C . PRO A 1 245 ? 2.104 -15.596 11.296 1.00 97.62 245 PRO A C 1
ATOM 1956 O O . PRO A 1 245 ? 1.407 -15.263 10.332 1.00 97.62 245 PRO A O 1
ATOM 1959 N N . THR A 1 246 ? 2.181 -16.845 11.738 1.00 97.75 246 THR A N 1
ATOM 1960 C CA . THR A 1 246 ? 1.365 -17.951 11.234 1.00 97.75 246 THR A CA 1
ATOM 1961 C C . THR A 1 246 ? 0.485 -18.478 12.353 1.00 97.75 246 THR A C 1
ATOM 1963 O O . THR A 1 246 ? 0.863 -18.440 13.527 1.00 97.75 246 THR A O 1
ATOM 1966 N N . ASP A 1 247 ? -0.711 -18.932 12.000 1.00 97.25 247 ASP A N 1
ATOM 1967 C CA . ASP A 1 247 ? -1.573 -19.630 12.943 1.00 97.25 247 ASP A CA 1
ATOM 1968 C C . ASP A 1 247 ? -1.120 -21.086 13.163 1.00 97.25 247 ASP A C 1
ATOM 1970 O O . ASP A 1 247 ? -0.137 -21.561 12.591 1.00 97.25 247 ASP A O 1
ATOM 1974 N N . SER A 1 248 ? -1.859 -21.829 13.988 1.00 94.56 248 SER A N 1
ATOM 1975 C CA . SER A 1 248 ? -1.570 -23.239 14.285 1.00 94.56 248 SER A CA 1
ATOM 1976 C C . SER A 1 248 ? -1.659 -24.169 13.067 1.00 94.56 248 SER A C 1
ATOM 1978 O O . SER A 1 248 ? -1.138 -25.283 13.114 1.00 94.56 248 SER A O 1
ATOM 1980 N N . SER A 1 249 ? -2.299 -23.722 11.983 1.00 96.12 249 SER A N 1
ATOM 1981 C CA . SER A 1 249 ? -2.413 -24.437 10.708 1.00 96.12 249 SER A CA 1
ATOM 1982 C C . SER A 1 249 ? -1.381 -23.968 9.673 1.00 96.12 249 SER A C 1
ATOM 1984 O O . SER A 1 249 ? -1.410 -24.436 8.536 1.00 96.12 249 SER A O 1
ATOM 1986 N N . GLY A 1 250 ? -0.470 -23.062 10.045 1.00 97.19 250 GLY A N 1
ATOM 1987 C CA . GLY A 1 250 ? 0.563 -22.518 9.164 1.00 97.19 250 GLY A CA 1
ATOM 1988 C C . GLY A 1 250 ? 0.081 -21.425 8.205 1.00 97.19 250 GLY A C 1
ATOM 1989 O O . GLY A 1 250 ? 0.818 -21.088 7.285 1.00 97.19 250 GLY A O 1
ATOM 1990 N N . ARG A 1 251 ? -1.126 -20.877 8.393 1.00 98.06 251 ARG A N 1
ATOM 1991 C CA . ARG A 1 251 ? -1.723 -19.838 7.534 1.00 98.06 251 ARG A CA 1
ATOM 1992 C C . ARG A 1 251 ? -1.305 -18.445 8.001 1.00 98.06 251 ARG A C 1
ATOM 1994 O O . ARG A 1 251 ? -1.232 -18.198 9.207 1.00 98.06 251 ARG A O 1
ATOM 2001 N N . SER A 1 252 ? -1.098 -17.516 7.073 1.00 98.38 252 SER A N 1
ATOM 2002 C CA . SER A 1 252 ? -0.736 -16.123 7.363 1.00 98.38 252 SER A CA 1
ATOM 2003 C C . SER A 1 252 ? -1.522 -15.126 6.516 1.00 98.38 252 SER A C 1
ATOM 2005 O O . SER A 1 252 ? -1.780 -15.367 5.343 1.00 98.38 252 SER A O 1
ATOM 2007 N N . LEU A 1 253 ? -1.794 -13.927 7.051 1.00 98.69 253 LEU A N 1
ATOM 2008 C CA . LEU A 1 253 ? -2.317 -12.797 6.258 1.00 98.69 253 LEU A CA 1
ATOM 2009 C C . LEU A 1 253 ? -1.342 -12.298 5.174 1.00 98.69 253 LEU A C 1
ATOM 2011 O O . LEU A 1 253 ? -1.676 -11.398 4.408 1.00 98.69 253 LEU A O 1
ATOM 2015 N N . ARG A 1 254 ? -0.121 -12.841 5.132 1.00 98.56 254 ARG A N 1
ATOM 2016 C CA . ARG A 1 254 ? 0.857 -12.584 4.071 1.00 98.56 254 ARG A CA 1
ATOM 2017 C C . ARG A 1 254 ? 0.847 -13.620 2.952 1.00 98.56 254 ARG A C 1
ATOM 2019 O O . ARG A 1 254 ? 1.549 -13.406 1.969 1.00 98.56 254 ARG A O 1
ATOM 2026 N N . ASP A 1 255 ? 0.088 -14.705 3.094 1.00 98.62 255 ASP A N 1
ATOM 2027 C CA . ASP A 1 255 ? 0.017 -15.747 2.073 1.00 98.62 255 ASP A CA 1
ATOM 2028 C C . ASP A 1 255 ? -0.562 -15.163 0.778 1.00 98.62 255 ASP A C 1
ATOM 2030 O O . ASP A 1 255 ? -1.574 -14.457 0.788 1.00 98.62 255 ASP A O 1
ATOM 2034 N N . PHE A 1 256 ? 0.092 -15.444 -0.346 1.00 98.69 256 PHE A N 1
ATOM 2035 C CA . PHE A 1 256 ? -0.272 -14.918 -1.660 1.00 98.69 256 PHE A CA 1
ATOM 2036 C C . PHE A 1 256 ? -1.265 -15.821 -2.397 1.00 98.69 256 PHE A C 1
ATOM 2038 O O . PHE A 1 256 ? -1.186 -17.047 -2.312 1.00 98.69 256 PHE A O 1
ATOM 2045 N N . ASN A 1 257 ? -2.152 -15.205 -3.185 1.00 98.19 257 ASN A N 1
ATOM 2046 C CA . ASN A 1 257 ? -2.987 -15.919 -4.153 1.00 98.19 257 ASN A CA 1
ATOM 2047 C C . ASN A 1 257 ? -2.437 -15.772 -5.580 1.00 98.19 257 ASN A C 1
ATOM 2049 O O . ASN A 1 257 ? -2.196 -16.780 -6.244 1.00 98.19 257 ASN A O 1
ATOM 2053 N N . LEU A 1 258 ? -2.252 -14.521 -6.027 1.00 98.25 258 LEU A N 1
ATOM 2054 C CA . LEU A 1 258 ? -1.690 -14.084 -7.318 1.00 98.25 258 LEU A CA 1
ATOM 2055 C C . LEU A 1 258 ? -2.353 -14.661 -8.580 1.00 98.25 258 LEU A C 1
ATOM 2057 O O . LEU A 1 258 ? -1.821 -14.508 -9.679 1.00 98.25 258 LEU A O 1
ATOM 2061 N N . ARG A 1 259 ? -3.522 -15.294 -8.455 1.00 97.38 259 ARG A N 1
ATOM 2062 C CA . ARG A 1 259 ? -4.294 -15.841 -9.583 1.00 97.38 259 ARG A CA 1
ATOM 2063 C C . ARG A 1 259 ? -5.531 -15.014 -9.869 1.00 97.38 259 ARG A C 1
ATOM 2065 O O . ARG A 1 259 ? -5.784 -14.712 -11.028 1.00 97.38 259 ARG A O 1
ATOM 2072 N N . ASP A 1 260 ? -6.268 -14.661 -8.821 1.00 96.50 260 ASP A N 1
ATOM 2073 C CA . ASP A 1 260 ? -7.471 -13.828 -8.910 1.00 96.50 260 ASP A CA 1
ATOM 2074 C C . ASP A 1 260 ? -7.429 -12.581 -8.003 1.00 96.50 260 ASP A C 1
ATOM 2076 O O . ASP A 1 260 ? -8.150 -11.616 -8.263 1.00 96.50 260 ASP A O 1
ATOM 2080 N N . ARG A 1 261 ? -6.525 -12.556 -7.014 1.00 97.06 261 ARG A N 1
ATOM 2081 C CA . ARG A 1 261 ? -6.326 -11.466 -6.040 1.00 97.06 261 ARG A CA 1
ATOM 2082 C C . ARG A 1 261 ? -4.899 -11.437 -5.483 1.00 97.06 261 ARG A C 1
ATOM 2084 O O . ARG A 1 261 ? -4.128 -12.371 -5.714 1.00 97.06 261 ARG A O 1
ATOM 2091 N N . LEU A 1 262 ? -4.527 -10.394 -4.739 1.00 98.44 262 LEU A N 1
ATOM 2092 C CA . LEU A 1 262 ? -3.178 -10.256 -4.176 1.00 98.44 262 LEU A CA 1
ATOM 2093 C C . LEU A 1 262 ? -2.901 -11.304 -3.086 1.00 98.44 262 LEU A C 1
ATOM 2095 O O . LEU A 1 262 ? -2.030 -12.159 -3.257 1.00 98.44 262 LEU A O 1
ATOM 2099 N N . PHE A 1 263 ? -3.652 -11.266 -1.985 1.00 98.69 263 PHE A N 1
ATOM 2100 C CA . PHE A 1 263 ? -3.460 -12.162 -0.839 1.00 98.69 263 PHE A CA 1
ATOM 2101 C C . PHE A 1 263 ? -4.505 -13.278 -0.802 1.00 98.69 263 PHE A C 1
ATOM 2103 O O . PHE A 1 263 ? -5.673 -13.072 -1.127 1.00 98.69 263 PHE A O 1
ATOM 2110 N N . GLU A 1 264 ? -4.104 -14.468 -0.357 1.00 98.25 264 GLU A N 1
ATOM 2111 C CA . GLU A 1 264 ? -5.001 -15.615 -0.192 1.00 98.25 264 GLU A CA 1
ATOM 2112 C C . GLU A 1 264 ? -6.161 -15.281 0.745 1.00 98.25 264 GLU A C 1
ATOM 2114 O O . GLU A 1 264 ? -7.321 -15.571 0.427 1.00 98.25 264 GLU A O 1
ATOM 2119 N N . TYR A 1 265 ? -5.850 -14.567 1.829 1.00 98.12 265 TYR A N 1
ATOM 2120 C CA . TYR A 1 265 ? -6.810 -14.046 2.791 1.00 98.12 265 TYR A CA 1
ATOM 2121 C C . TYR A 1 265 ? -6.869 -12.514 2.672 1.00 98.12 265 TYR A C 1
ATOM 2123 O O . TYR A 1 265 ? -5.933 -11.848 3.112 1.00 98.12 265 TYR A O 1
ATOM 2131 N N . PRO A 1 266 ? -7.938 -11.937 2.087 1.00 96.94 266 PRO A N 1
ATOM 2132 C CA . PRO A 1 266 ? -8.071 -10.496 1.831 1.00 96.94 266 PRO A CA 1
ATOM 2133 C C . PRO A 1 266 ? -8.309 -9.692 3.124 1.00 96.94 266 PRO A C 1
ATOM 2135 O O . PRO A 1 266 ? -9.385 -9.158 3.378 1.00 96.94 266 PRO A O 1
ATOM 2138 N N . CYS A 1 267 ? -7.282 -9.627 3.966 1.00 98.69 267 CYS A N 1
ATOM 2139 C CA . CYS A 1 267 ? -7.178 -8.788 5.149 1.00 98.69 267 CYS A CA 1
ATOM 2140 C C . CYS A 1 267 ? -5.725 -8.320 5.271 1.00 98.69 267 CYS A C 1
ATOM 2142 O O . CYS A 1 267 ? -4.804 -9.132 5.302 1.00 98.69 267 CYS A O 1
ATOM 2144 N N . SER A 1 268 ? -5.505 -7.008 5.336 1.00 98.75 268 SER A N 1
ATOM 2145 C CA . SER A 1 268 ? -4.163 -6.427 5.308 1.00 98.75 268 SER A CA 1
ATOM 2146 C C . SER A 1 268 ? -3.295 -6.932 6.461 1.00 98.75 268 SER A C 1
ATOM 2148 O O . SER A 1 268 ? -3.630 -6.761 7.635 1.00 98.75 268 SER A O 1
ATOM 2150 N N . TYR A 1 269 ? -2.109 -7.447 6.130 1.00 98.69 269 TYR A N 1
ATOM 2151 C CA . TYR A 1 269 ? -1.069 -7.802 7.102 1.00 98.69 269 TYR A CA 1
ATOM 2152 C C . TYR A 1 269 ? -0.606 -6.607 7.955 1.00 98.69 269 TYR A C 1
ATOM 2154 O O . TYR A 1 269 ? 0.004 -6.788 9.008 1.00 98.69 269 TYR A O 1
ATOM 2162 N N . LEU A 1 270 ? -0.894 -5.368 7.543 1.00 98.56 270 LEU A N 1
ATOM 2163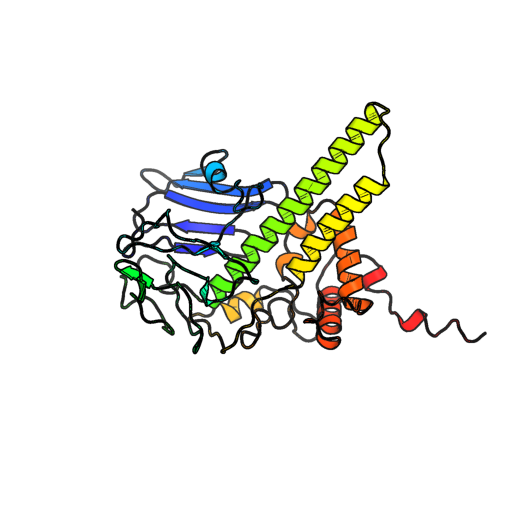 C CA . LEU A 1 270 ? -0.533 -4.173 8.307 1.00 98.56 270 LEU A CA 1
ATOM 2164 C C . LEU A 1 270 ? -1.365 -3.982 9.577 1.00 98.56 270 LEU A C 1
ATOM 2166 O O . LEU A 1 270 ? -1.053 -3.085 10.364 1.00 98.56 270 LEU A O 1
ATOM 2170 N N . ILE A 1 271 ? -2.358 -4.837 9.836 1.00 98.62 271 ILE A N 1
ATOM 2171 C CA . ILE A 1 271 ? -2.978 -4.940 11.162 1.00 98.62 271 ILE A CA 1
ATOM 2172 C C . ILE A 1 271 ? -1.946 -5.277 12.255 1.00 98.62 271 ILE A C 1
ATOM 2174 O O . ILE A 1 271 ? -2.123 -4.876 13.399 1.00 98.62 271 ILE A O 1
ATOM 2178 N N . TYR A 1 272 ? -0.830 -5.938 11.918 1.00 98.25 272 TYR A N 1
ATOM 2179 C CA . TYR A 1 272 ? 0.276 -6.207 12.852 1.00 98.25 272 TYR A CA 1
ATOM 2180 C C . TYR A 1 272 ? 1.283 -5.051 12.969 1.00 98.25 272 TYR A C 1
ATOM 2182 O O . TYR A 1 272 ? 2.305 -5.189 13.639 1.00 98.25 272 TYR A O 1
ATOM 2190 N N . SER A 1 273 ? 1.059 -3.927 12.282 1.00 97.38 273 SER A N 1
ATOM 2191 C CA . SER A 1 273 ? 2.027 -2.829 12.259 1.00 97.38 273 SER A CA 1
ATOM 2192 C C . SER A 1 273 ? 1.974 -1.974 13.535 1.00 97.38 273 SER A C 1
ATOM 2194 O O . SER A 1 273 ? 0.891 -1.744 14.086 1.00 97.38 273 SER A O 1
ATOM 2196 N N . PRO A 1 274 ? 3.104 -1.364 13.948 1.00 96.06 274 PRO A N 1
ATOM 2197 C CA . PRO A 1 274 ? 3.112 -0.374 15.028 1.00 96.06 274 PRO A CA 1
ATOM 2198 C C . PRO A 1 274 ? 2.173 0.814 14.777 1.00 96.06 274 PRO A C 1
ATOM 2200 O O . PRO A 1 274 ? 1.675 1.428 15.722 1.00 96.06 274 PRO A O 1
ATOM 2203 N N . ALA A 1 275 ? 1.928 1.148 13.506 1.00 96.12 275 ALA A N 1
ATOM 2204 C CA . ALA A 1 275 ? 1.016 2.217 13.119 1.00 96.12 275 ALA A CA 1
ATOM 2205 C C . ALA A 1 275 ? -0.441 1.888 13.453 1.00 96.12 275 ALA A C 1
ATOM 2207 O O . ALA A 1 275 ? -1.139 2.755 13.971 1.00 96.12 275 ALA A O 1
ATOM 2208 N N . PHE A 1 276 ? -0.874 0.644 13.224 1.00 98.12 276 PHE A N 1
ATOM 2209 C CA . PHE A 1 276 ? -2.196 0.179 13.642 1.00 98.12 276 PHE A CA 1
ATOM 2210 C C . PHE A 1 276 ? -2.312 0.124 15.171 1.00 98.12 276 PHE A C 1
ATOM 2212 O O . PHE A 1 276 ? -3.260 0.650 15.756 1.00 98.12 276 PHE A O 1
ATOM 2219 N N . ASP A 1 277 ? -1.305 -0.442 15.838 1.00 97.19 277 ASP A N 1
ATOM 2220 C CA . ASP A 1 277 ? -1.326 -0.597 17.294 1.00 97.19 277 ASP A CA 1
ATOM 2221 C C . ASP A 1 277 ? -1.258 0.737 18.050 1.00 97.19 277 ASP A C 1
ATOM 2223 O O . ASP A 1 277 ? -1.700 0.804 19.195 1.00 97.19 277 ASP A O 1
ATOM 2227 N N . SER A 1 278 ? -0.769 1.810 17.427 1.00 96.62 278 SER A N 1
ATOM 2228 C CA . SER A 1 278 ? -0.715 3.147 18.041 1.00 96.62 278 SER A CA 1
ATOM 2229 C C . SER A 1 278 ? -1.833 4.089 17.587 1.00 96.62 278 SER A C 1
ATOM 2231 O O . SER A 1 278 ? -1.776 5.285 17.898 1.00 96.62 278 SER A O 1
ATOM 2233 N N . LEU A 1 279 ? -2.825 3.594 16.837 1.00 98.06 279 LEU A N 1
ATOM 2234 C CA . LEU A 1 279 ? -4.033 4.365 16.541 1.00 98.06 279 LEU A CA 1
ATOM 2235 C C . LEU A 1 279 ? -4.682 4.850 17.841 1.00 98.06 279 LEU A C 1
ATOM 2237 O O . LEU A 1 279 ? -4.547 4.220 18.894 1.00 98.06 279 LEU A O 1
ATOM 2241 N N . GLU A 1 280 ? -5.399 5.972 17.763 1.00 97.62 280 GLU A N 1
ATOM 2242 C CA . GLU A 1 280 ? -6.188 6.462 18.891 1.00 97.62 280 GLU A CA 1
ATOM 2243 C C . GLU A 1 280 ? -7.075 5.311 19.438 1.00 97.62 280 GLU A C 1
ATOM 2245 O O . GLU A 1 280 ? -7.739 4.633 18.645 1.00 97.62 280 GLU A O 1
ATOM 2250 N N . PRO A 1 281 ? -7.057 5.030 20.759 1.00 97.38 281 PRO A N 1
ATOM 2251 C CA . PRO A 1 281 ? -7.722 3.863 21.339 1.00 97.38 281 PRO A CA 1
ATOM 2252 C C . PRO A 1 281 ? -9.191 3.650 20.951 1.00 97.38 281 PRO A C 1
ATOM 2254 O O . PRO A 1 281 ? -9.572 2.515 20.663 1.00 97.38 281 PRO A O 1
ATOM 2257 N N . ARG A 1 282 ? -10.013 4.703 20.918 1.00 96.94 282 ARG A N 1
ATOM 2258 C CA . ARG A 1 282 ? -11.423 4.645 20.502 1.00 96.94 282 ARG A CA 1
ATOM 2259 C C . ARG A 1 282 ? -11.550 4.305 19.025 1.00 96.94 282 ARG A C 1
ATOM 2261 O O . ARG A 1 282 ? -12.380 3.473 18.675 1.00 96.94 282 ARG A O 1
ATOM 2268 N N . LEU A 1 283 ? -10.701 4.884 18.172 1.00 98.44 283 LEU A N 1
ATOM 2269 C CA . LEU A 1 283 ? -10.651 4.521 16.753 1.00 98.44 283 LEU A CA 1
ATOM 2270 C C . LEU A 1 283 ? -10.259 3.050 16.576 1.00 98.44 283 LEU A C 1
ATOM 2272 O O . LEU A 1 283 ? -10.934 2.322 15.854 1.00 98.44 283 LEU A O 1
ATOM 2276 N N . ARG A 1 284 ? -9.202 2.592 17.253 1.00 98.38 284 ARG A N 1
ATOM 2277 C CA . ARG A 1 284 ? -8.757 1.192 17.178 1.00 98.38 284 ARG A CA 1
ATOM 2278 C C . ARG A 1 284 ? -9.844 0.228 17.655 1.00 98.38 284 ARG A C 1
ATOM 2280 O O . ARG A 1 284 ? -10.064 -0.798 17.020 1.00 98.38 284 ARG A O 1
ATOM 2287 N N . GLN A 1 285 ? -10.550 0.570 18.733 1.00 98.06 285 GLN A N 1
ATOM 2288 C CA . GLN A 1 285 ? -11.659 -0.233 19.245 1.00 98.06 285 GLN A CA 1
ATOM 2289 C C . GLN A 1 285 ? -12.826 -0.300 18.253 1.00 98.06 285 GLN A C 1
ATOM 2291 O O . GLN A 1 285 ? -13.367 -1.381 18.031 1.00 98.06 285 GLN A O 1
ATOM 2296 N N . ALA A 1 286 ? -13.184 0.826 17.630 1.00 98.56 286 ALA A N 1
ATOM 2297 C CA . ALA A 1 286 ? -14.213 0.870 16.595 1.00 98.56 286 ALA A CA 1
ATOM 2298 C C . ALA A 1 286 ? -13.815 0.044 15.359 1.00 98.56 286 ALA A C 1
ATOM 2300 O O . ALA A 1 286 ? -14.648 -0.677 14.813 1.00 98.56 286 ALA A O 1
ATOM 2301 N N . ILE A 1 287 ? -12.537 0.072 14.960 1.00 98.69 287 ILE A N 1
ATOM 2302 C CA . ILE A 1 287 ? -12.020 -0.772 13.872 1.00 98.69 287 ILE A CA 1
ATOM 2303 C C . ILE A 1 287 ? -12.137 -2.252 14.232 1.00 98.69 287 ILE A C 1
ATOM 2305 O O . ILE A 1 287 ? -12.676 -3.013 13.436 1.00 98.69 287 ILE A O 1
ATOM 2309 N N . TYR A 1 288 ? -11.682 -2.668 15.419 1.00 98.56 288 TYR A N 1
ATOM 2310 C CA . TYR A 1 288 ? -11.816 -4.063 15.846 1.00 98.56 288 TYR A CA 1
ATOM 2311 C C . TYR A 1 288 ? -13.272 -4.515 15.899 1.00 98.56 288 TYR A C 1
ATOM 2313 O O . TYR A 1 288 ? -13.576 -5.618 15.457 1.00 98.56 288 TYR A O 1
ATOM 2321 N N . TRP A 1 289 ? -14.173 -3.670 16.396 1.00 97.50 289 TRP A N 1
ATOM 2322 C CA . TRP A 1 289 ? -15.593 -3.992 16.454 1.00 97.50 289 TRP A CA 1
ATOM 2323 C C . TRP A 1 289 ? -16.177 -4.193 15.056 1.00 97.50 289 TRP A C 1
ATOM 2325 O O . TRP A 1 289 ? -16.781 -5.224 14.776 1.00 97.50 289 TRP A O 1
ATOM 2335 N N . GLN A 1 290 ? -15.957 -3.241 14.147 1.00 97.44 290 GLN A N 1
ATOM 2336 C CA . GLN A 1 290 ? -16.475 -3.332 12.784 1.00 97.44 290 GLN A CA 1
ATOM 2337 C C . GLN A 1 290 ? -15.847 -4.498 12.008 1.00 97.44 290 GLN A C 1
ATOM 2339 O O . GLN A 1 290 ? -16.571 -5.241 11.350 1.00 97.44 290 GLN A O 1
ATOM 2344 N N . LEU A 1 291 ? -14.535 -4.716 12.138 1.00 97.75 291 LEU A N 1
ATOM 2345 C CA . LEU A 1 291 ? -13.840 -5.853 11.532 1.00 97.75 291 LEU A CA 1
ATOM 2346 C C . LEU A 1 291 ? -14.405 -7.186 12.038 1.00 97.75 291 LEU A C 1
ATOM 2348 O O . LEU A 1 291 ? -14.731 -8.054 11.231 1.00 97.75 291 LEU A O 1
ATOM 2352 N N . TRP A 1 292 ? -14.583 -7.330 13.354 1.00 96.62 292 TRP A N 1
ATOM 2353 C CA . TRP A 1 292 ? -15.188 -8.521 13.948 1.00 96.62 292 TRP A CA 1
ATOM 2354 C C . TRP A 1 292 ? -16.598 -8.754 13.418 1.00 96.62 292 TRP A C 1
ATOM 2356 O O . TRP A 1 292 ? -16.901 -9.862 12.999 1.00 96.62 292 TRP A O 1
ATOM 2366 N N . ARG A 1 293 ? -17.444 -7.721 13.334 1.00 94.69 293 ARG A N 1
ATOM 2367 C CA . ARG A 1 293 ? -18.799 -7.867 12.779 1.00 94.69 293 ARG A CA 1
ATOM 2368 C C . ARG A 1 293 ? -18.779 -8.362 11.338 1.00 94.69 293 ARG A C 1
ATOM 2370 O O . ARG A 1 293 ? -19.530 -9.266 10.984 1.00 94.69 293 ARG A O 1
ATOM 2377 N N . VAL A 1 294 ? -17.898 -7.811 10.505 1.00 95.56 294 VAL A N 1
ATOM 2378 C CA . VAL A 1 294 ? -17.753 -8.268 9.119 1.00 95.56 294 VAL A CA 1
ATOM 2379 C C . VAL A 1 294 ? -17.325 -9.741 9.094 1.00 95.56 294 VAL A C 1
ATOM 2381 O O . VAL A 1 294 ? -17.916 -10.535 8.365 1.00 95.56 294 VAL A O 1
ATOM 2384 N N . LEU A 1 295 ? -16.356 -10.153 9.906 1.00 95.06 295 LEU A N 1
ATOM 2385 C CA . LEU A 1 295 ? -15.823 -11.518 9.864 1.00 95.06 295 LEU A CA 1
ATOM 2386 C C . LEU A 1 295 ? -16.712 -12.565 10.566 1.00 95.06 295 LEU A C 1
ATOM 2388 O O . LEU A 1 295 ? -16.915 -13.646 10.018 1.00 95.06 295 LEU A O 1
ATOM 2392 N N . ALA A 1 296 ? -17.254 -12.257 11.742 1.00 90.38 296 ALA A N 1
ATOM 2393 C CA . ALA A 1 296 ? -17.985 -13.184 12.607 1.00 90.38 296 ALA A CA 1
ATOM 2394 C C . ALA A 1 296 ? -19.498 -13.188 12.341 1.00 90.38 296 ALA A C 1
ATOM 2396 O O . ALA A 1 296 ? -20.079 -14.247 12.118 1.00 90.38 296 ALA A O 1
ATOM 2397 N N . GLU A 1 297 ? -20.146 -12.018 12.280 1.00 82.88 297 GLU A N 1
ATOM 2398 C CA . GLU A 1 297 ? -21.608 -11.937 12.084 1.00 82.88 297 GLU A CA 1
ATOM 2399 C C . GLU A 1 297 ? -22.031 -12.223 10.634 1.00 82.88 297 GLU A C 1
ATOM 2401 O O . GLU A 1 297 ? -23.224 -12.255 10.326 1.00 82.88 297 GLU A O 1
ATOM 2406 N N . ASN A 1 298 ? -21.063 -12.412 9.726 1.00 72.19 298 ASN A N 1
ATOM 2407 C CA . ASN A 1 298 ? -21.286 -12.625 8.297 1.00 72.19 298 ASN A CA 1
ATOM 2408 C C . ASN A 1 298 ? -22.261 -11.582 7.720 1.00 72.19 298 ASN A C 1
ATOM 2410 O O . ASN A 1 298 ? -23.234 -11.921 7.037 1.00 72.19 298 ASN A O 1
ATOM 2414 N N . VAL A 1 299 ? -22.017 -10.305 8.056 1.00 71.56 299 VAL A N 1
ATOM 2415 C CA . VAL A 1 299 ? -22.855 -9.174 7.639 1.00 71.56 299 VAL A CA 1
ATOM 2416 C C . VAL A 1 299 ? -23.053 -9.227 6.126 1.00 71.56 299 VAL A C 1
ATOM 2418 O O . VAL A 1 299 ? -22.106 -9.067 5.352 1.00 71.56 299 VAL A O 1
ATOM 2421 N N . LYS A 1 300 ? -24.305 -9.440 5.710 1.00 71.44 300 LYS A N 1
ATOM 2422 C CA . LYS A 1 300 ? -24.716 -9.451 4.303 1.00 71.44 300 LYS A CA 1
ATOM 2423 C C . LYS A 1 300 ? -24.851 -8.013 3.806 1.00 71.44 300 LYS A C 1
ATOM 2425 O O . LYS A 1 300 ? -25.949 -7.472 3.750 1.00 71.44 300 LYS A O 1
ATOM 2430 N N . SER A 1 301 ? -23.714 -7.396 3.516 1.00 83.69 301 SER A N 1
ATOM 2431 C CA . SER A 1 301 ? -23.617 -6.117 2.814 1.00 83.69 301 SER A CA 1
ATOM 2432 C C . SER A 1 301 ? -22.942 -6.358 1.468 1.00 83.69 301 SER A C 1
ATOM 2434 O O . SER A 1 301 ? -21.951 -7.093 1.408 1.00 83.69 301 SER A O 1
ATOM 2436 N N . ASP A 1 302 ? -23.468 -5.743 0.407 1.00 88.81 302 ASP A N 1
ATOM 2437 C CA . ASP A 1 302 ? -22.952 -5.888 -0.962 1.00 88.81 302 ASP A CA 1
ATOM 2438 C C . ASP A 1 302 ? -21.470 -5.490 -1.062 1.00 88.81 302 ASP A C 1
ATOM 2440 O O . ASP A 1 302 ? -20.719 -6.060 -1.849 1.00 88.81 302 ASP A O 1
ATOM 2444 N N . GLU A 1 303 ? -21.023 -4.568 -0.205 1.00 93.12 303 GLU A N 1
ATOM 2445 C CA . GLU A 1 303 ? -19.639 -4.082 -0.162 1.00 93.12 303 GLU A CA 1
ATOM 2446 C C . GLU A 1 303 ? -18.608 -5.161 0.217 1.00 93.12 303 GLU A C 1
ATOM 2448 O O . GLU A 1 303 ? -17.442 -5.046 -0.145 1.00 93.12 303 GLU A O 1
ATOM 2453 N N . TYR A 1 304 ? -19.030 -6.216 0.923 1.00 95.44 304 TYR A N 1
ATOM 2454 C CA . TYR A 1 304 ? -18.166 -7.319 1.355 1.00 95.44 304 TYR A CA 1
ATOM 2455 C C . TYR A 1 304 ? -18.497 -8.632 0.630 1.00 95.44 304 TYR A C 1
ATOM 2457 O O . TYR A 1 304 ? -18.133 -9.713 1.101 1.00 95.44 304 TYR A O 1
ATOM 2465 N N . ALA A 1 305 ? -19.222 -8.576 -0.490 1.00 93.12 305 ALA A N 1
ATOM 2466 C CA . ALA A 1 305 ? -19.656 -9.764 -1.224 1.00 93.12 305 ALA A CA 1
ATOM 2467 C C . ALA A 1 305 ? -18.487 -10.615 -1.761 1.00 93.12 305 ALA A C 1
ATOM 2469 O O . ALA A 1 305 ? -18.657 -11.815 -1.975 1.00 93.12 305 ALA A O 1
ATOM 2470 N N . HIS A 1 306 ? -17.294 -10.031 -1.927 1.00 94.06 306 HIS A N 1
ATOM 2471 C CA . HIS A 1 306 ? -16.069 -10.748 -2.305 1.00 94.06 306 HIS A CA 1
ATOM 2472 C C . HIS A 1 306 ? -15.544 -11.674 -1.197 1.00 94.06 306 HIS A C 1
ATOM 2474 O O . HIS A 1 306 ? -14.815 -12.625 -1.476 1.00 94.06 306 HIS A O 1
ATOM 2480 N N . LEU A 1 307 ? -15.929 -11.441 0.062 1.00 95.12 307 LEU A N 1
ATOM 2481 C CA . LEU A 1 307 ? -15.543 -12.278 1.194 1.00 95.12 307 LEU A CA 1
ATOM 2482 C C . LEU A 1 307 ? -16.518 -13.446 1.361 1.00 95.12 307 LEU A C 1
ATOM 2484 O O . LEU A 1 307 ? -17.590 -13.304 1.964 1.00 95.12 307 LEU A O 1
ATOM 2488 N N . SER A 1 308 ? -16.112 -14.628 0.893 1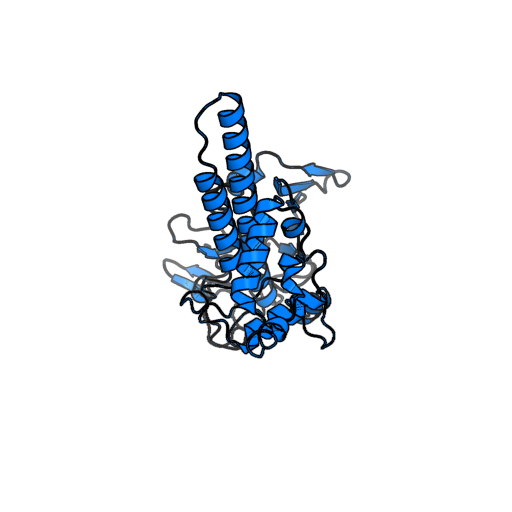.00 93.06 308 SER A N 1
ATOM 2489 C CA . SER A 1 308 ? -16.850 -15.869 1.152 1.00 93.06 308 SER A CA 1
ATOM 2490 C C . SER A 1 308 ? -16.950 -16.160 2.656 1.00 93.06 308 SER A C 1
ATOM 2492 O O . SER A 1 308 ? -16.075 -15.774 3.436 1.00 93.06 308 SER A O 1
ATOM 2494 N N . SER A 1 309 ? -17.972 -16.908 3.083 1.00 92.88 309 SER A N 1
ATOM 2495 C CA . SER A 1 309 ? -18.098 -17.322 4.491 1.00 92.88 309 SER A CA 1
ATOM 2496 C C . SER A 1 309 ? -16.881 -18.114 4.982 1.00 92.88 309 SER A C 1
ATOM 2498 O O . SER A 1 309 ? -16.486 -17.978 6.137 1.00 92.88 309 SER A O 1
ATOM 2500 N N . ASN A 1 310 ? -16.236 -18.888 4.100 1.00 93.94 310 ASN A N 1
ATOM 2501 C CA . ASN A 1 310 ? -14.993 -19.576 4.432 1.00 93.94 310 ASN A CA 1
ATOM 2502 C C . ASN A 1 310 ? -13.832 -18.589 4.629 1.00 93.94 310 ASN A C 1
ATOM 2504 O O . ASN A 1 310 ? -13.130 -18.683 5.628 1.00 93.94 310 ASN A O 1
ATOM 2508 N N . SER A 1 311 ? -13.659 -17.622 3.723 1.00 94.81 311 SER A N 1
ATOM 2509 C CA . SER A 1 311 ? -12.613 -16.595 3.830 1.00 94.81 311 SER A CA 1
ATOM 2510 C C . SER A 1 311 ? -12.749 -15.796 5.126 1.00 94.81 311 SER A C 1
ATOM 2512 O O . SER A 1 311 ? -11.761 -15.604 5.827 1.00 94.81 311 SER A O 1
ATOM 2514 N N . ARG A 1 312 ? -13.976 -15.397 5.487 1.00 96.62 312 ARG A N 1
ATOM 2515 C CA . ARG A 1 312 ? -14.267 -14.679 6.739 1.00 96.62 312 ARG A CA 1
ATOM 2516 C C . ARG A 1 312 ? -13.863 -15.482 7.971 1.00 96.62 312 ARG A C 1
ATOM 2518 O O . ARG A 1 312 ? -13.125 -14.973 8.809 1.00 96.62 312 ARG A O 1
ATOM 2525 N N . ARG A 1 313 ? -14.290 -16.748 8.034 1.00 95.62 313 ARG A N 1
ATOM 2526 C CA . ARG A 1 313 ? -13.936 -17.673 9.118 1.00 95.62 313 ARG A CA 1
ATOM 2527 C C . ARG A 1 313 ? -12.422 -17.845 9.240 1.00 95.62 313 ARG A C 1
ATOM 2529 O O . ARG A 1 313 ? -11.890 -17.751 10.337 1.00 95.62 313 ARG A O 1
ATOM 2536 N N . VAL A 1 314 ? -11.721 -18.065 8.127 1.00 97.31 314 VAL A N 1
ATOM 2537 C CA . VAL A 1 314 ? -10.267 -18.284 8.152 1.00 97.31 314 VAL A CA 1
ATOM 2538 C C . VAL A 1 314 ? -9.508 -17.025 8.579 1.00 97.31 314 VAL A C 1
ATOM 2540 O O . VAL A 1 314 ? -8.596 -17.126 9.394 1.00 97.31 314 VAL A O 1
ATOM 2543 N N . ILE A 1 315 ? -9.898 -15.838 8.099 1.00 98.06 315 ILE A N 1
ATOM 2544 C CA . ILE A 1 315 ? -9.304 -14.570 8.558 1.00 98.06 315 ILE A CA 1
ATOM 2545 C C . ILE A 1 315 ? -9.521 -14.398 10.068 1.00 98.06 315 ILE A C 1
ATOM 2547 O O . ILE A 1 315 ? -8.581 -14.038 10.777 1.00 98.06 315 ILE A O 1
ATOM 2551 N N . LEU A 1 316 ? -10.732 -14.675 10.564 1.00 97.00 316 LEU A N 1
ATOM 2552 C CA . LEU A 1 316 ? -11.050 -14.601 11.991 1.00 97.00 316 LEU A CA 1
ATOM 2553 C C . LEU A 1 316 ? -10.152 -15.535 12.818 1.00 97.00 316 LEU A C 1
ATOM 2555 O O . LEU A 1 316 ? -9.530 -15.072 13.769 1.00 97.00 316 LEU A O 1
ATOM 2559 N N . GLU A 1 317 ? -10.017 -16.803 12.414 1.00 97.06 317 GLU A N 1
ATOM 2560 C CA . GLU A 1 317 ? -9.158 -17.802 13.074 1.00 97.06 317 GLU A CA 1
ATOM 2561 C C . GLU A 1 317 ? -7.679 -17.384 13.097 1.00 97.06 317 GLU A C 1
ATOM 2563 O O . GLU A 1 317 ? -7.008 -17.504 14.130 1.00 97.06 317 GLU A O 1
ATOM 2568 N N . ILE A 1 318 ? -7.167 -16.865 11.971 1.00 98.44 318 ILE A N 1
ATOM 2569 C CA . ILE A 1 318 ? -5.795 -16.350 11.888 1.00 98.44 318 ILE A CA 1
ATOM 2570 C C . ILE A 1 318 ? -5.625 -15.216 12.895 1.00 98.44 318 ILE A C 1
ATOM 2572 O O . ILE A 1 318 ? -4.690 -15.250 13.696 1.00 98.44 318 ILE A O 1
ATOM 2576 N N . LEU A 1 319 ? -6.522 -14.227 12.898 1.00 98.19 319 LEU A N 1
ATOM 2577 C CA . LEU A 1 319 ? -6.430 -13.072 13.790 1.00 98.19 319 LEU A CA 1
ATOM 2578 C C . LEU A 1 319 ? -6.537 -13.470 15.265 1.00 98.19 319 LEU A C 1
ATOM 2580 O O . LEU A 1 319 ? -5.683 -13.052 16.040 1.00 98.19 319 LEU A O 1
ATOM 2584 N N . GLN A 1 320 ? -7.500 -14.315 15.641 1.00 97.38 320 GLN A N 1
ATOM 2585 C CA . GLN A 1 320 ? -7.646 -14.838 17.008 1.00 97.38 320 GLN A CA 1
ATOM 2586 C C . GLN A 1 320 ? -6.364 -15.522 17.502 1.00 97.38 320 GLN A C 1
ATOM 2588 O O . GLN A 1 320 ? -5.969 -15.353 18.654 1.00 97.38 320 GLN A O 1
ATOM 2593 N N . THR A 1 321 ? -5.684 -16.262 16.621 1.00 97.44 321 THR A N 1
ATOM 2594 C CA . THR A 1 321 ? -4.460 -16.996 16.974 1.00 97.44 321 THR A CA 1
ATOM 2595 C C . THR A 1 321 ? -3.223 -16.095 17.030 1.00 97.44 321 THR A C 1
ATOM 2597 O O . THR A 1 321 ? -2.324 -16.320 17.839 1.00 97.44 321 THR A O 1
ATOM 2600 N N . THR A 1 322 ? -3.137 -15.091 16.155 1.00 97.88 322 THR A N 1
ATOM 2601 C CA . THR A 1 322 ? -1.870 -14.389 15.870 1.00 97.88 322 THR A CA 1
ATOM 2602 C C . THR A 1 322 ? -1.840 -12.922 16.289 1.00 97.88 322 THR A C 1
ATOM 2604 O O . THR A 1 322 ? -0.753 -12.372 16.482 1.00 97.88 322 THR A O 1
ATOM 2607 N N . LYS A 1 323 ? -2.991 -12.247 16.419 1.00 97.62 323 LYS A N 1
ATOM 2608 C CA . LYS A 1 323 ? -3.048 -10.829 16.791 1.00 97.62 323 LYS A CA 1
ATOM 2609 C C . LYS A 1 323 ? -3.145 -10.688 18.305 1.00 97.62 323 LYS A C 1
ATOM 2611 O O . LYS A 1 323 ? -4.130 -11.058 18.934 1.00 97.62 323 LYS A O 1
ATOM 2616 N N . SER A 1 324 ? -2.129 -10.072 18.897 1.00 94.56 324 SER A N 1
ATOM 2617 C CA . SER A 1 324 ? -2.149 -9.700 20.310 1.00 94.56 324 SER A CA 1
ATOM 2618 C C . SER A 1 324 ? -3.051 -8.488 20.570 1.00 94.56 324 SER A C 1
ATOM 2620 O O . SER A 1 324 ? -3.186 -7.588 19.730 1.00 94.56 324 SER A O 1
ATOM 2622 N N . GLY A 1 325 ? -3.636 -8.448 21.771 1.00 92.00 325 GLY A N 1
ATOM 2623 C CA . GLY A 1 325 ? -4.448 -7.320 22.234 1.00 92.00 325 GLY A CA 1
ATOM 2624 C C . GLY A 1 325 ? -5.800 -7.189 21.531 1.00 92.00 325 GLY A C 1
ATOM 2625 O O . GLY A 1 325 ? -6.308 -6.072 21.418 1.00 92.00 325 GLY A O 1
ATOM 2626 N N . LEU A 1 326 ? -6.355 -8.298 21.032 1.00 95.94 326 LEU A N 1
ATOM 2627 C CA . LEU A 1 326 ? -7.737 -8.337 20.564 1.00 95.94 326 LEU A CA 1
ATOM 2628 C C . LEU A 1 326 ? -8.715 -8.147 21.741 1.00 95.94 326 LEU A C 1
ATOM 2630 O O . LEU A 1 326 ? -8.437 -8.639 22.836 1.00 95.94 326 LEU A O 1
ATOM 2634 N N . PRO A 1 327 ? -9.845 -7.449 21.536 1.00 95.69 327 PRO A N 1
ATOM 2635 C CA . PRO A 1 327 ? -10.916 -7.355 22.530 1.00 95.69 327 PRO A CA 1
ATOM 2636 C C . PRO A 1 327 ? -11.541 -8.714 22.884 1.00 95.69 327 PRO A C 1
ATOM 2638 O O . PRO A 1 327 ? -11.618 -9.592 22.030 1.00 95.69 327 PRO A O 1
ATOM 2641 N N . ASP A 1 328 ? -12.071 -8.854 24.102 1.00 92.75 328 ASP A N 1
ATOM 2642 C CA . ASP A 1 328 ? -12.566 -10.135 24.642 1.00 92.75 328 ASP A CA 1
ATOM 2643 C C . ASP A 1 328 ? -13.633 -10.819 23.769 1.00 92.75 328 ASP A C 1
ATOM 2645 O O . ASP A 1 328 ? -13.564 -12.029 23.558 1.00 92.75 328 ASP A O 1
ATOM 2649 N N . TYR A 1 329 ? -14.549 -10.047 23.168 1.00 91.06 329 TYR A N 1
ATOM 2650 C CA . TYR A 1 329 ? -15.604 -10.563 22.280 1.00 91.06 329 TYR A CA 1
ATOM 2651 C C . TYR A 1 329 ? -15.075 -11.247 21.007 1.00 91.06 329 TYR A C 1
ATOM 2653 O O . TYR A 1 329 ? -15.833 -11.906 20.301 1.00 91.06 329 TYR A O 1
ATOM 2661 N N . TRP A 1 330 ? -13.781 -11.120 20.691 1.00 93.00 330 TRP A N 1
ATOM 2662 C CA . TRP A 1 330 ? -13.160 -11.898 19.619 1.00 93.00 330 TRP A CA 1
ATOM 2663 C C . TRP A 1 330 ? -12.996 -13.371 19.981 1.00 93.00 330 TRP A C 1
ATOM 2665 O O . TRP A 1 330 ? -12.885 -14.178 19.070 1.00 93.00 330 TRP A O 1
ATOM 2675 N N . ASN A 1 331 ? -12.974 -13.724 21.267 1.00 84.44 331 ASN A N 1
ATOM 2676 C CA . ASN A 1 331 ? -12.743 -15.088 21.750 1.00 84.44 331 ASN A CA 1
ATOM 2677 C C . ASN A 1 331 ? -13.987 -15.714 22.394 1.00 84.44 331 ASN A C 1
ATOM 2679 O O . ASN A 1 331 ? -13.924 -16.839 22.886 1.00 84.44 331 ASN A O 1
ATOM 2683 N N . GLU A 1 332 ? -15.107 -14.991 22.433 1.00 71.56 332 GLU A N 1
ATOM 2684 C CA . GLU A 1 332 ? -16.369 -15.540 22.911 1.00 71.56 332 GLU A CA 1
ATOM 2685 C C . GLU A 1 332 ? -16.949 -16.468 21.835 1.00 71.56 332 GLU A C 1
ATOM 2687 O O . GLU A 1 332 ? -17.417 -16.020 20.790 1.00 71.56 332 GLU A O 1
ATOM 2692 N N . ASP A 1 333 ? -16.890 -17.778 22.085 1.00 54.06 333 ASP A N 1
ATOM 2693 C CA . ASP A 1 333 ? -17.554 -18.778 21.253 1.00 54.06 333 ASP A CA 1
ATOM 2694 C C . ASP A 1 333 ? -19.066 -18.488 21.191 1.00 54.06 333 ASP A C 1
ATOM 2696 O O . ASP A 1 333 ? -19.769 -18.516 22.207 1.00 54.06 333 ASP A O 1
ATOM 2700 N N . ASP A 1 334 ? -19.607 -18.330 19.979 1.00 48.38 334 ASP A N 1
ATOM 2701 C CA . ASP A 1 334 ? -21.055 -18.232 19.718 1.00 48.38 334 ASP A CA 1
ATOM 2702 C C . ASP A 1 334 ? -21.840 -19.493 20.173 1.00 48.38 334 ASP A C 1
ATOM 2704 O O . ASP A 1 334 ? -23.073 -19.507 20.168 1.00 48.38 334 ASP A O 1
ATOM 2708 N N . ASN A 1 335 ? -21.151 -20.531 20.669 1.00 38.78 335 ASN A N 1
ATOM 2709 C CA . ASN A 1 335 ? -21.739 -21.714 21.310 1.00 38.78 335 ASN A CA 1
ATOM 2710 C C . ASN A 1 335 ? -22.548 -21.396 22.587 1.00 38.78 335 ASN A C 1
ATOM 2712 O O . ASN A 1 335 ? -23.291 -22.250 23.070 1.00 38.78 335 ASN A O 1
ATOM 2716 N N . ALA A 1 336 ? -22.467 -20.180 23.138 1.00 39.41 336 ALA A N 1
ATOM 2717 C CA . ALA A 1 336 ? -23.302 -19.768 24.270 1.00 39.41 336 ALA A CA 1
ATOM 2718 C C . ALA A 1 336 ? -24.753 -19.394 23.888 1.00 39.41 336 ALA A C 1
ATOM 2720 O O . ALA A 1 336 ? -25.593 -19.241 24.780 1.00 39.41 336 ALA A O 1
ATOM 2721 N N . LYS A 1 337 ? -25.094 -19.267 22.594 1.00 40.97 337 LYS A N 1
ATOM 2722 C CA . LYS A 1 337 ? -26.443 -18.844 22.157 1.00 40.97 337 LYS A CA 1
ATOM 2723 C C . LYS A 1 337 ? -27.441 -19.980 21.904 1.00 40.97 337 LYS A C 1
ATOM 2725 O O . LYS A 1 337 ? -28.630 -19.698 21.783 1.00 40.97 337 LYS A O 1
ATOM 2730 N N . GLU A 1 338 ? -27.022 -21.247 21.920 1.00 39.22 338 GLU A N 1
ATOM 2731 C CA . GLU A 1 338 ? -27.948 -22.396 21.816 1.00 39.22 338 GLU A CA 1
ATOM 2732 C C . GLU A 1 338 ? -28.400 -22.959 23.182 1.00 39.22 338 GLU A C 1
ATOM 2734 O O . GLU A 1 338 ? -29.352 -23.732 23.256 1.00 39.22 338 GLU A O 1
ATOM 2739 N N . GLY A 1 339 ? -27.791 -22.528 24.295 1.00 34.84 339 GLY A N 1
ATOM 2740 C CA . GLY A 1 339 ? -28.080 -23.054 25.638 1.00 34.84 339 GLY A CA 1
ATOM 2741 C C . GLY A 1 339 ? -29.239 -22.398 26.404 1.00 34.84 339 GLY A C 1
ATOM 2742 O O . GLY A 1 339 ? -29.552 -22.841 27.507 1.00 34.84 339 GLY A O 1
ATOM 2743 N N . SER A 1 340 ? -29.874 -21.346 25.874 1.00 35.66 340 SER A N 1
ATOM 2744 C CA . SER A 1 340 ? -30.868 -20.540 26.612 1.00 35.66 340 SER A CA 1
ATOM 2745 C C . SER A 1 340 ? -32.297 -20.580 26.052 1.00 35.66 340 SER A C 1
ATOM 2747 O O . SER A 1 340 ? -33.165 -19.879 26.568 1.00 35.66 340 SER A O 1
ATOM 2749 N N . GLN A 1 341 ? -32.587 -21.444 25.068 1.00 35.72 341 GLN A N 1
ATOM 2750 C CA . GLN A 1 341 ? -33.962 -21.714 24.599 1.00 35.72 341 GLN A CA 1
ATOM 2751 C C . GLN A 1 341 ? -34.552 -23.056 25.064 1.00 35.72 341 GLN A C 1
ATOM 2753 O O . GLN A 1 341 ? -35.650 -23.427 24.654 1.00 35.72 341 GLN A O 1
ATOM 2758 N N . GLN A 1 342 ? -33.888 -23.766 25.976 1.00 35.06 342 GLN A N 1
ATOM 2759 C CA . GLN A 1 342 ? -34.500 -24.878 26.705 1.00 35.06 342 GLN A CA 1
ATOM 2760 C C . GLN A 1 342 ? -34.311 -24.690 28.208 1.00 35.06 342 GLN A C 1
ATOM 2762 O O . GLN A 1 342 ? -33.375 -25.230 28.796 1.00 35.06 342 GLN A O 1
ATOM 2767 N N . LYS A 1 343 ? -35.219 -23.931 28.825 1.00 33.81 343 LYS A N 1
ATOM 2768 C CA . LYS A 1 343 ? -35.729 -24.205 30.173 1.00 33.81 343 LYS A CA 1
ATOM 2769 C C . LYS A 1 343 ? -37.025 -23.462 30.439 1.00 33.81 343 LYS A C 1
ATOM 2771 O O . LYS A 1 343 ? -37.073 -22.251 30.138 1.00 33.81 343 LYS A O 1
#

Foldseek 3Di:
DDFLQWHWDWDDDLFKIWTDTPPDQKIKMWGQDLQQGIWIWMWRPPDDHTDIDTDDPPQCVPQQDVLLVRGRFDFFKAFAAANGLHGDPVDDMDRFAQLDAQCRDAHSHAEAFAQDPGDHNHQWHDDPHDTDRNDDHHHLFCVVPYVPPSDPGRHPKPLVRRLVRLSRNLSSLLRVLLVQLVVLVVVQVVCVVVVHDDDPVVSLVSLLVSLVSNLLSQQCQNRHWRQAAIGTSDCCLVVQLVVADAFPVRDGQSDADRGTGGHPQRGDSCCQPPSLVSRDPSSNLSNLVVLCCVLPVVPPDPRNPVQDNVSSPVVLRGCVGGPPPRDPVSVDPPVVVVPPPPD